Protein AF-A0AAN6WJU9-F1 (afdb_monomer_lite)

Sequence (352 aa):
MLRKRHDGLEDTKEELCPLLFWGSFLSLTCCCCCFLYTFFPSKTTAKMKFESWMVTAAWLASTASAIGPPGPDTVKRLVGKAEKMANWKFPNPFSNPRHKKYDVTCEVEKVFPAREFVLDDLAVPEPNGLLQYRDALKTVFGMREYPGSWDGIDPHGYDRHILEMGYDELPLKVREWIEQQERTNGPGRGLYAVYPRAHPGTRAMNTVPVPEKVPVPAEYREKDDRRVVLFAPGAIYEVLPLWLAEGTPCDDALSSTDKYTGKIADGGVVGWPVHISRPKRAIGEREVEFRLKAQVLKLKEGETDDGEDIIVEETVEKTEKTKEKVAEPEKAAEAEKAVESEAAEETTKDEL

Foldseek 3Di:
DDDDDDDDDDDDDDDDDDDDDDDDDDDDDDDDDDDDDDDDDDDDDDDDDDDDDDDDDDDDDDPPDPPDPPDPPPDPDDFFAKDADPPDFADPLVPFPCQVQWDFPDKFKDKAKKFKDWQLLCVPDPPLGDVQANQVVCVLPVPDDALAAQRRIDRDDRGFM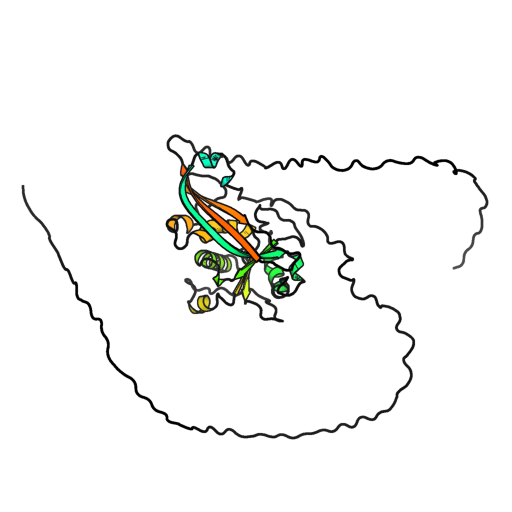KIKDQLLRFQPLVVVQQLVQCLPVNASRLQKAKFFADDPPHHTNYGDDRDPDPPGDPVVVVCSRRMMIMHGNSSCLQQVLSRGQPPGPCVVLSSDCPQETSDDDAQHKYKHFPDKDDAPSVVSGRMMMTMMMMTGIHGDPPDDDPPDGPPPPPPPPDDDDDDDDDDDDDDDDDDDDDDDDDDDDDDDDDDD

Radius of gyration: 35.39 Å; chains: 1; bounding box: 75×112×104 Å

Structure (mmCIF, N/CA/C/O backbone):
data_AF-A0AAN6WJU9-F1
#
_entry.id   AF-A0AAN6WJU9-F1
#
loop_
_atom_site.group_PDB
_atom_site.id
_atom_site.type_symbol
_atom_site.label_atom_id
_atom_site.label_alt_id
_atom_site.label_comp_id
_atom_site.label_asym_id
_atom_site.label_entity_id
_atom_site.label_seq_id
_atom_site.pdbx_PDB_ins_code
_atom_site.Cartn_x
_atom_site.Cartn_y
_atom_site.Cartn_z
_atom_site.occupancy
_atom_site.B_iso_or_equiv
_atom_site.auth_seq_id
_atom_site.auth_comp_id
_atom_site.auth_asym_id
_atom_site.auth_atom_id
_atom_site.pdbx_PDB_model_num
ATOM 1 N N . MET A 1 1 ? -34.986 -36.280 46.309 1.00 41.12 1 MET A N 1
ATOM 2 C CA . MET A 1 1 ? -35.236 -37.541 45.573 1.00 41.12 1 MET A CA 1
ATOM 3 C C . MET A 1 1 ? -34.403 -37.483 44.294 1.00 41.12 1 MET A C 1
ATOM 5 O O . MET A 1 1 ? -34.714 -36.673 43.445 1.00 41.12 1 MET A O 1
ATOM 9 N N . LEU A 1 2 ? -33.146 -37.933 44.311 1.00 39.41 2 LEU A N 1
ATOM 10 C CA . LEU A 1 2 ? -32.639 -39.294 44.035 1.00 39.41 2 LEU A CA 1
ATOM 11 C C . LEU A 1 2 ? -32.619 -39.695 42.540 1.00 39.41 2 LEU A C 1
ATOM 13 O O . LEU A 1 2 ? -33.669 -39.965 41.973 1.00 39.41 2 LEU A O 1
ATOM 17 N N . ARG A 1 3 ? -31.377 -39.920 42.055 1.00 38.28 3 ARG A N 1
ATOM 18 C CA . ARG A 1 3 ? -30.903 -40.732 40.898 1.00 38.28 3 ARG A CA 1
ATOM 19 C C . ARG A 1 3 ? -31.027 -40.098 39.496 1.00 38.28 3 ARG A C 1
ATOM 21 O O . ARG A 1 3 ? -32.025 -39.473 39.207 1.00 38.28 3 ARG A O 1
ATOM 28 N N . LYS A 1 4 ? -30.074 -40.266 38.565 1.00 46.34 4 LYS A N 1
ATOM 29 C CA . LYS A 1 4 ? -28.867 -41.121 38.497 1.00 46.34 4 LYS A CA 1
ATOM 30 C C . LYS A 1 4 ? -27.888 -40.569 37.441 1.00 46.34 4 LYS A C 1
ATOM 32 O O . LYS A 1 4 ? -28.304 -39.914 36.497 1.00 46.34 4 LYS A O 1
ATOM 37 N N . ARG A 1 5 ? -26.611 -40.898 37.650 1.00 45.31 5 ARG A N 1
ATOM 38 C CA . ARG A 1 5 ? -25.410 -40.627 36.844 1.00 45.31 5 ARG A CA 1
ATOM 39 C C . ARG A 1 5 ? -25.442 -41.288 35.462 1.00 45.31 5 ARG A C 1
ATOM 41 O O . ARG A 1 5 ? -26.004 -42.375 35.338 1.00 45.31 5 ARG A O 1
ATOM 48 N N . HIS A 1 6 ? -24.695 -40.713 34.524 1.00 52.12 6 HIS A N 1
ATOM 49 C CA . HIS A 1 6 ? -23.956 -41.475 33.521 1.00 52.12 6 HIS A CA 1
ATOM 50 C C . HIS A 1 6 ? -22.509 -40.972 33.500 1.00 52.12 6 HIS A C 1
ATOM 52 O O . HIS A 1 6 ? -22.243 -39.843 33.102 1.00 52.12 6 HIS A O 1
ATOM 58 N N . ASP A 1 7 ? -21.619 -41.826 34.000 1.00 49.47 7 ASP A N 1
ATOM 59 C CA . ASP A 1 7 ? -20.177 -41.780 33.786 1.00 49.47 7 ASP A CA 1
ATOM 60 C C . ASP A 1 7 ? -19.869 -42.494 32.454 1.00 49.47 7 ASP A C 1
ATOM 62 O O . ASP A 1 7 ? -20.574 -43.438 32.079 1.00 49.47 7 ASP A O 1
ATOM 66 N N . GLY A 1 8 ? -18.824 -42.055 31.753 1.00 43.91 8 GLY A N 1
ATOM 67 C CA . GLY A 1 8 ? -18.342 -42.642 30.500 1.00 43.91 8 GLY A CA 1
ATOM 68 C C . GLY A 1 8 ? -16.949 -42.120 30.158 1.00 43.91 8 GLY A C 1
ATOM 69 O O . GLY A 1 8 ? -16.804 -41.190 29.375 1.00 43.91 8 GLY A O 1
ATOM 70 N N . LEU A 1 9 ? -15.967 -42.695 30.847 1.00 40.84 9 LEU A N 1
ATOM 71 C CA . LEU A 1 9 ? -14.522 -42.516 30.746 1.00 40.84 9 LEU A CA 1
ATOM 72 C C . LEU A 1 9 ? -13.985 -43.343 29.565 1.00 40.84 9 LEU A C 1
ATOM 74 O O . LEU A 1 9 ? -14.351 -44.510 29.478 1.00 40.84 9 LEU A O 1
ATOM 78 N N . GLU A 1 10 ? -13.076 -42.806 28.749 1.00 50.00 10 GLU A N 1
ATOM 79 C CA . GLU A 1 10 ? -12.009 -43.621 28.151 1.00 50.00 10 GLU A CA 1
ATOM 80 C C . GLU A 1 10 ? -10.764 -42.764 27.870 1.00 50.00 10 GLU A C 1
ATOM 82 O O . GLU A 1 10 ? -10.747 -41.855 27.041 1.00 50.00 10 GLU A O 1
ATOM 87 N N . ASP A 1 11 ? -9.758 -43.055 28.690 1.00 42.78 11 ASP A N 1
ATOM 88 C CA . ASP A 1 11 ? -8.366 -42.623 28.683 1.00 42.78 11 ASP A CA 1
ATOM 89 C C . ASP A 1 11 ? -7.597 -43.546 27.724 1.00 42.78 11 ASP A C 1
ATOM 91 O O . ASP A 1 11 ? -7.671 -44.766 27.873 1.00 42.78 11 ASP A O 1
ATOM 95 N N . THR A 1 12 ? -6.783 -43.002 26.820 1.00 48.44 12 THR A N 1
ATOM 96 C CA . THR A 1 12 ? -5.627 -43.735 26.277 1.00 48.44 12 THR A CA 1
ATOM 97 C C . THR A 1 12 ? -4.417 -42.811 26.235 1.00 48.44 12 THR A C 1
ATOM 99 O O . THR A 1 12 ? -4.239 -42.016 25.311 1.00 48.44 12 THR A O 1
ATOM 102 N N . LYS A 1 13 ? -3.591 -42.933 27.278 1.00 44.53 13 LYS A N 1
ATOM 103 C CA . LYS A 1 13 ? -2.157 -42.637 27.279 1.00 44.53 13 LYS A CA 1
ATOM 104 C C . LYS A 1 13 ? -1.410 -43.906 26.896 1.00 44.53 13 LYS A C 1
ATOM 106 O O . LYS A 1 13 ? -1.505 -44.862 27.648 1.00 44.53 13 LYS A O 1
ATOM 111 N N . GLU A 1 14 ? -0.598 -43.841 25.854 1.00 44.69 14 GLU A N 1
ATOM 112 C CA . GLU A 1 14 ? 0.648 -44.599 25.661 1.00 44.69 14 GLU A CA 1
ATOM 113 C C . GLU A 1 14 ? 1.471 -43.789 24.643 1.00 44.69 14 GLU A C 1
ATOM 115 O O . GLU A 1 14 ? 0.896 -43.148 23.769 1.00 44.69 14 GLU A O 1
ATOM 120 N N . GLU A 1 15 ? 2.792 -43.722 24.608 1.00 45.03 15 GLU A N 1
ATOM 121 C CA . GLU A 1 15 ? 3.907 -43.893 25.534 1.00 45.03 15 GLU A CA 1
ATOM 122 C C . GLU A 1 15 ? 5.137 -43.429 24.719 1.00 45.03 15 GLU A C 1
ATOM 124 O O . GLU A 1 15 ? 5.097 -43.289 23.494 1.00 45.03 15 GLU A O 1
ATOM 129 N N . LEU A 1 16 ? 6.231 -43.130 25.410 1.00 43.38 16 LEU A N 1
ATOM 130 C CA . LEU A 1 16 ? 7.489 -42.669 24.830 1.00 43.38 16 LEU A CA 1
ATOM 131 C C . LEU A 1 16 ? 8.258 -43.795 24.119 1.00 43.38 16 LEU A C 1
ATOM 133 O O . LEU A 1 16 ? 8.304 -44.921 24.602 1.00 43.38 16 LEU A O 1
ATOM 137 N N . CYS A 1 17 ? 9.026 -43.441 23.084 1.00 32.25 17 CYS A N 1
ATOM 138 C CA . CYS A 1 17 ? 10.264 -44.153 22.755 1.00 32.25 17 CYS A CA 1
ATOM 139 C C . CYS A 1 17 ? 11.327 -43.205 22.167 1.00 32.25 17 CYS A C 1
ATOM 141 O O . CYS A 1 17 ? 11.151 -42.694 21.060 1.00 32.25 17 CYS A O 1
ATOM 143 N N . PRO A 1 18 ? 12.437 -42.962 22.888 1.00 53.91 18 PRO A N 1
ATOM 144 C CA . PRO A 1 18 ? 13.681 -42.431 22.345 1.00 53.91 18 PRO A CA 1
ATOM 145 C C . PRO A 1 18 ? 14.750 -43.537 22.186 1.00 53.91 18 PRO A C 1
ATOM 147 O O . PRO A 1 18 ? 14.597 -44.636 22.708 1.00 53.91 18 PRO A O 1
ATOM 150 N N . LEU A 1 19 ? 15.886 -43.152 21.581 1.00 38.50 19 LEU A N 1
ATOM 151 C CA . LEU A 1 19 ? 17.198 -43.838 21.503 1.00 38.50 19 LEU A CA 1
ATOM 152 C C . LEU A 1 19 ? 17.400 -44.723 20.254 1.00 38.50 19 LEU A C 1
ATOM 154 O O . LEU A 1 19 ? 16.702 -45.701 20.031 1.00 38.50 19 LEU A O 1
ATOM 158 N N . LEU A 1 20 ? 18.220 -44.255 19.300 1.00 41.34 20 LEU A N 1
ATOM 159 C CA . LEU A 1 20 ? 19.673 -44.504 19.155 1.00 41.34 20 LEU A CA 1
ATOM 160 C C . LEU A 1 20 ? 20.002 -45.970 18.817 1.00 41.34 20 LEU A C 1
ATOM 162 O O . LEU A 1 20 ? 19.792 -46.830 19.660 1.00 41.34 20 LEU A O 1
ATOM 166 N 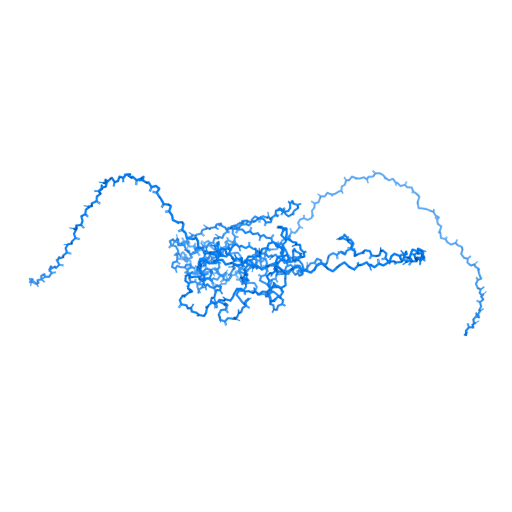N . PHE A 1 21 ? 20.638 -46.222 17.662 1.00 33.75 21 PHE A N 1
ATOM 167 C CA . PHE A 1 21 ? 21.984 -46.827 17.541 1.00 33.75 21 PHE A CA 1
ATOM 168 C C . PHE A 1 21 ? 22.333 -47.209 16.081 1.00 33.75 21 PHE A C 1
ATOM 170 O O . PHE A 1 21 ? 21.566 -47.898 15.422 1.00 33.75 21 PHE A O 1
ATOM 177 N N . TRP A 1 22 ? 23.562 -46.834 15.686 1.00 36.12 22 TRP A N 1
ATOM 178 C CA . TRP A 1 22 ? 24.470 -47.448 14.686 1.00 36.12 22 TRP A CA 1
ATOM 179 C C . TRP A 1 22 ? 24.076 -47.420 13.195 1.00 36.12 22 TRP A C 1
ATOM 181 O O . TRP A 1 22 ? 22.932 -47.598 12.828 1.00 36.12 22 TRP A O 1
ATOM 191 N N . GLY A 1 23 ? 24.982 -47.233 12.236 1.00 31.91 23 GLY A N 1
ATOM 192 C CA . GLY A 1 23 ? 26.440 -47.180 12.249 1.00 31.91 23 GLY A CA 1
ATOM 193 C C . GLY A 1 23 ? 26.950 -47.096 10.801 1.00 31.91 23 GLY A C 1
ATOM 194 O O . GLY A 1 23 ? 26.270 -47.500 9.862 1.00 31.91 23 GLY A O 1
ATOM 195 N N . SER A 1 24 ? 28.137 -46.517 10.646 1.00 45.41 24 SER A N 1
ATOM 196 C CA . SER A 1 24 ? 28.919 -46.341 9.418 1.00 45.41 24 SER A CA 1
ATOM 197 C C . SER A 1 24 ? 29.135 -47.621 8.599 1.00 45.41 24 SER A C 1
ATOM 199 O O . SER A 1 24 ? 29.293 -48.669 9.202 1.00 45.41 24 SER A O 1
ATOM 201 N N . PHE A 1 25 ? 29.275 -47.506 7.269 1.00 37.75 25 PHE A N 1
ATOM 202 C CA . PHE A 1 25 ? 30.271 -48.182 6.394 1.00 37.75 25 PHE A CA 1
ATOM 203 C C . PHE A 1 25 ? 30.025 -47.700 4.943 1.00 37.75 25 PHE A C 1
ATOM 205 O O . PHE A 1 25 ? 28.948 -47.891 4.396 1.00 37.75 25 PHE A O 1
ATOM 212 N N . LEU A 1 26 ? 30.847 -46.804 4.386 1.00 41.09 26 LEU A N 1
ATOM 213 C CA . LEU A 1 26 ? 31.991 -47.095 3.503 1.00 41.09 26 LEU A CA 1
ATOM 214 C C . LEU A 1 26 ? 31.686 -48.085 2.356 1.00 41.09 26 LEU A C 1
ATOM 216 O O . LEU A 1 26 ? 31.579 -49.281 2.599 1.00 41.09 26 LEU A O 1
ATOM 220 N N . SER A 1 27 ? 31.667 -47.598 1.107 1.00 36.88 27 SER A N 1
ATOM 221 C CA . SER A 1 27 ? 32.526 -48.077 0.001 1.00 36.88 27 SER A CA 1
ATOM 222 C C . SER A 1 27 ? 31.921 -47.831 -1.390 1.00 36.88 27 SER A C 1
ATOM 224 O O . SER A 1 27 ? 30.807 -48.237 -1.699 1.00 36.88 27 SER A O 1
ATOM 226 N N . LEU A 1 28 ? 32.755 -47.198 -2.218 1.00 43.97 28 LEU A N 1
ATOM 227 C CA . LEU A 1 28 ? 32.850 -47.214 -3.681 1.00 43.97 28 LEU A CA 1
ATOM 228 C C . LEU A 1 28 ? 32.134 -48.362 -4.414 1.00 43.97 28 LEU A C 1
ATOM 230 O O . LEU A 1 28 ? 32.314 -49.523 -4.053 1.00 43.97 28 LEU A O 1
ATOM 234 N N . THR A 1 29 ? 31.524 -48.040 -5.562 1.00 42.91 29 THR A N 1
ATOM 235 C CA . THR A 1 29 ? 31.794 -48.600 -6.918 1.00 42.91 29 THR A CA 1
ATOM 236 C C . THR A 1 29 ? 30.763 -48.005 -7.900 1.00 42.91 29 THR A C 1
ATOM 238 O O . THR A 1 29 ? 29.568 -48.032 -7.653 1.00 42.91 29 THR A O 1
ATOM 241 N N . CYS A 1 30 ? 31.157 -47.187 -8.880 1.00 38.53 30 CYS A N 1
ATOM 242 C CA . CYS A 1 30 ? 31.599 -47.574 -10.227 1.00 38.53 30 CYS A CA 1
ATOM 243 C C . CYS A 1 30 ? 30.567 -48.399 -11.035 1.00 38.53 30 CYS A C 1
ATOM 245 O O . CYS A 1 30 ? 30.535 -49.620 -10.948 1.00 38.53 30 CYS A O 1
ATOM 247 N N . CYS A 1 31 ? 29.777 -47.709 -11.866 1.00 36.31 31 CYS A N 1
ATOM 248 C CA . CYS A 1 31 ? 29.176 -48.162 -13.135 1.00 36.31 31 CYS A CA 1
ATOM 249 C C . CYS A 1 31 ? 28.790 -46.870 -13.880 1.00 36.31 31 CYS A C 1
ATOM 251 O O . CYS A 1 31 ? 27.968 -46.113 -13.387 1.00 36.31 31 CYS A O 1
ATOM 253 N N . CYS A 1 32 ? 29.460 -46.406 -14.936 1.00 37.44 32 CYS A N 1
ATOM 254 C CA . CYS A 1 32 ? 29.790 -47.050 -16.209 1.00 37.44 32 CYS A CA 1
ATOM 255 C C . CYS A 1 32 ? 28.547 -47.556 -16.965 1.00 37.44 32 CYS A C 1
ATOM 257 O O . CYS A 1 32 ? 28.233 -48.737 -16.946 1.00 37.44 32 CYS A O 1
ATOM 259 N N . CYS A 1 33 ? 27.858 -46.628 -17.634 1.00 39.97 33 CYS A N 1
ATOM 260 C CA . CYS A 1 33 ? 27.069 -46.827 -18.858 1.00 39.97 33 CYS A CA 1
ATOM 261 C C . CYS A 1 33 ? 27.129 -45.478 -19.600 1.00 39.97 33 CYS A C 1
ATOM 263 O O . CYS A 1 33 ? 26.509 -44.512 -19.177 1.00 39.97 33 CYS A O 1
ATOM 265 N N . CYS A 1 34 ? 28.072 -45.248 -20.517 1.00 37.09 34 CYS A N 1
ATOM 266 C CA . CYS A 1 34 ? 28.014 -45.677 -21.919 1.00 37.09 34 CYS A CA 1
ATOM 267 C C . CYS A 1 34 ? 26.618 -45.509 -22.535 1.00 37.09 34 CYS A C 1
ATOM 269 O O . CYS A 1 34 ? 25.874 -46.474 -22.651 1.00 37.09 34 CYS A O 1
ATOM 271 N N . PHE A 1 35 ? 26.308 -44.298 -23.004 1.00 43.03 35 PHE A N 1
ATOM 272 C CA . PHE A 1 35 ? 25.462 -44.139 -24.184 1.00 43.03 35 PHE A CA 1
ATOM 273 C C . PHE A 1 35 ? 26.180 -43.256 -25.204 1.00 43.03 35 PHE A C 1
ATOM 275 O O . PHE A 1 35 ? 26.307 -42.043 -25.066 1.00 43.03 35 PHE A O 1
ATOM 282 N N . LEU A 1 36 ? 26.714 -43.952 -26.204 1.00 42.09 36 LEU A N 1
ATOM 283 C CA . LEU A 1 36 ? 27.192 -43.440 -27.476 1.00 42.09 36 LEU A CA 1
ATOM 284 C C . LEU A 1 36 ? 26.012 -42.833 -28.241 1.00 42.09 36 LEU A C 1
ATOM 286 O O . LEU A 1 36 ? 25.075 -43.561 -28.544 1.00 42.09 36 LEU A O 1
ATOM 290 N N . TYR A 1 37 ? 26.091 -41.561 -28.633 1.00 43.53 37 TYR A N 1
ATOM 291 C CA . TYR A 1 37 ? 25.397 -41.078 -29.831 1.00 43.53 37 TYR A CA 1
ATOM 292 C C . TYR A 1 37 ? 26.289 -40.100 -30.608 1.00 43.53 37 TYR A C 1
ATOM 294 O O . TYR A 1 37 ? 26.435 -38.925 -30.293 1.00 43.53 37 TYR A O 1
ATOM 302 N N . THR A 1 38 ? 26.965 -40.698 -31.588 1.00 49.47 38 THR A N 1
ATOM 303 C CA . THR A 1 38 ? 27.237 -40.212 -32.949 1.00 49.47 38 THR A CA 1
ATOM 304 C C . THR A 1 38 ? 27.503 -38.720 -33.175 1.00 49.47 38 THR A C 1
ATOM 306 O O . THR A 1 38 ? 26.605 -37.901 -33.350 1.00 49.47 38 THR A O 1
ATOM 309 N N . PHE A 1 39 ? 28.798 -38.459 -33.340 1.00 36.81 39 PHE A N 1
ATOM 310 C CA . PHE A 1 39 ? 29.433 -37.548 -34.293 1.00 36.81 39 PHE A CA 1
ATOM 311 C C . PHE A 1 39 ? 28.626 -37.261 -35.582 1.00 36.81 39 PHE A C 1
ATOM 313 O O . PHE A 1 39 ? 28.312 -38.178 -36.338 1.00 36.81 39 PHE A O 1
ATOM 320 N N . PHE A 1 40 ? 28.448 -35.977 -35.904 1.00 43.81 40 PHE A N 1
ATOM 321 C CA . PHE A 1 40 ? 28.245 -35.475 -37.270 1.00 43.81 40 PHE A CA 1
ATOM 322 C C . PHE A 1 40 ? 29.170 -34.265 -37.486 1.00 43.81 40 PHE A C 1
ATOM 324 O O . PHE A 1 40 ? 28.928 -33.208 -36.903 1.00 43.81 40 PHE A O 1
ATOM 331 N N . PRO A 1 41 ? 30.234 -34.369 -38.304 1.00 51.88 41 PRO A N 1
ATOM 332 C CA . PRO A 1 41 ? 30.981 -33.210 -38.765 1.00 51.88 41 PRO A CA 1
ATOM 333 C C . PRO A 1 41 ? 30.548 -32.868 -40.196 1.00 51.88 41 PRO A C 1
ATOM 335 O O . PRO A 1 41 ? 30.878 -33.592 -41.133 1.00 51.88 41 PRO A O 1
ATOM 338 N N . SER A 1 42 ? 29.852 -31.746 -40.390 1.00 46.28 42 SER A N 1
ATOM 339 C CA . SER A 1 42 ? 29.706 -31.152 -41.724 1.00 46.28 42 SER A CA 1
ATOM 340 C C . SER A 1 42 ? 30.612 -29.933 -41.840 1.00 46.28 42 SER A C 1
ATOM 342 O O . SER A 1 42 ? 30.384 -28.884 -41.239 1.00 46.28 42 SER A O 1
ATOM 344 N N . LYS A 1 43 ? 31.688 -30.125 -42.602 1.00 45.50 43 LYS A N 1
ATOM 345 C CA . LYS A 1 43 ? 32.565 -29.084 -43.122 1.00 45.50 43 LYS A CA 1
ATOM 346 C C . LYS A 1 43 ? 31.891 -28.451 -44.336 1.00 45.50 43 LYS A C 1
ATOM 348 O O . LYS A 1 43 ? 31.725 -29.135 -45.337 1.00 45.50 43 LYS A O 1
ATOM 353 N N . THR A 1 44 ? 31.693 -27.139 -44.322 1.00 51.03 44 THR A N 1
ATOM 354 C CA . THR A 1 44 ? 31.754 -26.328 -45.548 1.00 51.03 44 THR A CA 1
ATOM 355 C C . THR A 1 44 ? 32.342 -24.966 -45.223 1.00 51.03 44 THR A C 1
ATOM 357 O O . THR A 1 44 ? 31.659 -24.023 -44.840 1.00 51.03 44 THR A O 1
ATOM 360 N N . THR A 1 45 ? 33.659 -24.882 -45.380 1.00 48.62 45 THR A N 1
ATOM 361 C CA . THR A 1 45 ? 34.408 -23.640 -45.547 1.00 48.62 45 THR A CA 1
ATOM 362 C C . THR A 1 45 ? 34.120 -23.073 -46.936 1.00 48.62 45 THR A C 1
ATOM 364 O O . THR A 1 45 ? 34.625 -23.606 -47.925 1.00 48.62 45 THR A O 1
ATOM 367 N N . ALA A 1 46 ? 33.360 -21.984 -47.021 1.00 52.06 46 ALA A N 1
ATOM 368 C CA . ALA A 1 46 ? 33.293 -21.154 -48.219 1.00 52.06 46 ALA A CA 1
ATOM 369 C C . ALA A 1 46 ? 34.175 -19.914 -48.005 1.00 52.06 46 ALA A C 1
ATOM 371 O O . ALA A 1 46 ? 33.806 -18.972 -47.310 1.00 52.06 46 ALA A O 1
ATOM 372 N N . LYS A 1 47 ? 35.380 -19.946 -48.587 1.00 43.81 47 LYS A N 1
ATOM 373 C CA . LYS A 1 47 ? 36.232 -18.768 -48.777 1.00 43.81 47 LYS A CA 1
ATOM 374 C C . LYS A 1 47 ? 35.603 -17.914 -49.876 1.00 43.81 47 LYS A C 1
ATOM 376 O O . LYS A 1 47 ? 35.766 -18.233 -51.049 1.00 43.81 47 LYS A O 1
ATOM 381 N N . MET A 1 48 ? 34.932 -16.828 -49.511 1.00 50.31 48 MET A N 1
ATOM 382 C CA . MET A 1 48 ? 34.659 -15.746 -50.453 1.00 50.31 48 MET A CA 1
ATOM 383 C C . MET A 1 48 ? 35.789 -14.723 -50.335 1.00 50.31 48 MET A C 1
ATOM 385 O O . MET A 1 48 ? 35.907 -14.004 -49.347 1.00 50.31 48 MET A O 1
ATOM 389 N N . LYS A 1 49 ? 36.668 -14.729 -51.341 1.00 49.09 49 LYS A N 1
ATOM 390 C CA . LYS A 1 49 ? 37.529 -13.595 -51.669 1.00 49.09 49 LYS A CA 1
ATOM 391 C C . LYS A 1 49 ? 36.618 -12.556 -52.310 1.00 49.09 49 LYS A C 1
ATOM 393 O O . LYS A 1 49 ? 36.107 -12.816 -53.394 1.00 49.09 49 LYS A O 1
ATOM 398 N N . PHE A 1 50 ? 36.406 -11.429 -51.644 1.00 46.72 50 PHE A N 1
ATOM 399 C CA . PHE A 1 50 ? 35.880 -10.244 -52.304 1.00 46.72 50 PHE A CA 1
ATOM 400 C C . PHE A 1 50 ? 36.988 -9.207 -52.379 1.00 46.72 50 PHE A C 1
ATOM 402 O O . PHE A 1 50 ? 37.718 -8.968 -51.416 1.00 46.72 50 PHE A O 1
ATOM 409 N N . GLU A 1 51 ? 37.164 -8.722 -53.596 1.00 53.22 51 GLU A N 1
ATOM 410 C CA . GLU A 1 51 ? 38.275 -7.910 -54.035 1.00 53.22 51 GLU A CA 1
ATOM 411 C C . GLU A 1 51 ? 38.217 -6.516 -53.418 1.00 53.22 51 GLU A C 1
ATOM 413 O O . GLU A 1 51 ? 37.178 -5.864 -53.345 1.00 53.22 51 GLU A O 1
ATOM 418 N N . SER A 1 52 ? 39.391 -6.081 -52.979 1.00 48.31 52 SER A N 1
ATOM 419 C CA . SER A 1 52 ? 39.703 -4.711 -52.621 1.00 48.31 52 SER A CA 1
ATOM 420 C C . SER A 1 52 ? 39.785 -3.878 -53.898 1.00 48.31 52 SER A C 1
ATOM 422 O O . SER A 1 52 ? 40.814 -3.898 -54.572 1.00 48.31 52 SER A O 1
ATOM 424 N N . TRP A 1 53 ? 38.748 -3.100 -54.194 1.00 47.75 53 TRP A N 1
ATOM 425 C CA . TRP A 1 53 ? 38.853 -1.947 -55.086 1.00 47.75 53 TRP A CA 1
ATOM 426 C C . TRP A 1 53 ? 37.919 -0.825 -54.625 1.00 47.75 53 TRP A C 1
ATOM 428 O O . TRP A 1 53 ? 36.797 -1.081 -54.202 1.00 47.75 53 TRP A O 1
ATOM 438 N N . MET A 1 54 ? 38.419 0.411 -54.745 1.00 48.56 54 MET A N 1
ATOM 439 C CA . MET A 1 54 ? 37.779 1.706 -54.449 1.00 48.56 54 MET A CA 1
ATOM 440 C C . MET A 1 54 ? 37.871 2.220 -53.000 1.00 48.56 54 MET A C 1
ATOM 442 O O . MET A 1 54 ? 36.882 2.421 -52.302 1.00 48.56 54 MET A O 1
ATOM 446 N N . VAL A 1 55 ? 39.095 2.572 -52.597 1.00 51.34 55 VAL A N 1
ATOM 447 C CA . VAL A 1 55 ? 39.334 3.769 -51.776 1.00 51.34 55 VAL A CA 1
ATOM 448 C C . VAL A 1 55 ? 39.304 4.966 -52.723 1.00 51.34 55 VAL A C 1
ATOM 450 O O . VAL A 1 55 ? 40.222 5.077 -53.528 1.00 51.34 55 VAL A O 1
ATOM 453 N N . THR A 1 56 ? 38.290 5.836 -52.658 1.00 51.34 56 THR A N 1
ATOM 454 C CA . THR A 1 56 ? 38.420 7.312 -52.742 1.00 51.34 56 THR A CA 1
ATOM 455 C C . THR A 1 56 ? 37.056 8.015 -52.765 1.00 51.34 56 THR A C 1
ATOM 457 O O . THR A 1 56 ? 36.123 7.565 -53.414 1.00 51.34 56 THR A O 1
ATOM 460 N N . ALA A 1 57 ? 37.015 9.173 -52.095 1.00 53.62 57 ALA A N 1
ATOM 461 C CA . ALA A 1 57 ? 36.017 10.246 -52.197 1.00 53.62 57 ALA A CA 1
ATOM 462 C C . ALA A 1 57 ? 34.657 10.065 -51.486 1.00 53.62 57 ALA A C 1
ATOM 464 O O . ALA A 1 57 ? 33.625 9.885 -52.119 1.00 53.62 57 ALA A O 1
ATOM 465 N N . ALA A 1 58 ? 34.653 10.263 -50.162 1.00 51.50 58 ALA A N 1
ATOM 466 C CA . ALA A 1 58 ? 33.510 10.838 -49.436 1.00 51.50 58 ALA A CA 1
ATOM 467 C C . ALA A 1 58 ? 33.976 11.442 -48.096 1.00 51.50 58 ALA A C 1
ATOM 469 O O . ALA A 1 58 ? 33.619 10.983 -47.017 1.00 51.50 58 ALA A O 1
ATOM 470 N N . TRP A 1 59 ? 34.833 12.458 -48.166 1.00 51.03 59 TRP A N 1
ATOM 471 C CA . TRP A 1 59 ? 35.070 13.389 -47.061 1.00 51.03 59 TRP A CA 1
ATOM 472 C C . TRP A 1 59 ? 34.645 14.764 -47.571 1.00 51.03 59 TRP A C 1
ATOM 474 O O . TRP A 1 59 ? 35.031 15.109 -48.683 1.00 51.03 59 TRP A O 1
ATOM 484 N N . LEU A 1 60 ? 33.884 15.510 -46.759 1.00 50.44 60 LEU A N 1
ATOM 485 C CA . LEU A 1 60 ? 33.243 16.819 -47.014 1.00 50.44 60 LEU A CA 1
ATOM 486 C C . LEU A 1 60 ? 31.739 16.764 -47.358 1.00 50.44 60 LEU A C 1
ATOM 488 O O . LEU A 1 60 ? 31.356 17.104 -48.469 1.00 50.44 60 LEU A O 1
ATOM 492 N N . ALA A 1 61 ? 30.893 16.381 -46.388 1.00 55.22 61 ALA A N 1
ATOM 493 C CA . ALA A 1 61 ? 29.565 16.986 -46.140 1.00 55.22 61 ALA A CA 1
ATOM 494 C C . ALA A 1 61 ? 28.810 16.262 -45.000 1.00 55.22 61 ALA A C 1
ATOM 496 O O . ALA A 1 61 ? 27.764 15.663 -45.228 1.00 55.22 61 ALA A O 1
ATOM 497 N N . SER A 1 62 ? 29.317 16.325 -43.762 1.00 48.38 62 SER A N 1
ATOM 498 C CA . SER A 1 62 ? 28.578 15.841 -42.578 1.00 48.38 62 SER A CA 1
ATOM 499 C C . SER A 1 62 ? 28.847 16.719 -41.351 1.00 48.38 62 SER A C 1
ATOM 501 O O . SER A 1 62 ? 29.318 16.240 -40.327 1.00 48.38 62 SER A O 1
ATOM 503 N N . THR A 1 63 ? 28.596 18.026 -41.447 1.00 52.75 63 THR A N 1
ATOM 504 C CA . THR A 1 63 ? 28.597 18.940 -40.282 1.00 52.75 63 THR A CA 1
ATOM 505 C C . THR A 1 63 ? 27.225 19.557 -40.011 1.00 52.75 63 THR A C 1
ATOM 507 O O . THR A 1 63 ? 27.126 20.565 -39.319 1.00 52.75 63 THR A O 1
ATOM 510 N N . ALA A 1 64 ? 26.148 18.943 -40.502 1.00 52.69 64 ALA A N 1
ATOM 511 C CA . ALA A 1 64 ? 24.790 19.308 -40.120 1.00 52.69 64 ALA A CA 1
ATOM 512 C C . ALA A 1 64 ? 24.154 18.154 -39.336 1.00 52.69 64 ALA A C 1
ATOM 514 O O . ALA A 1 64 ? 24.073 17.032 -39.831 1.00 52.69 64 ALA A O 1
ATOM 515 N N . SER A 1 65 ? 23.710 18.473 -38.118 1.00 49.16 65 SER A N 1
ATOM 516 C CA . SER A 1 65 ? 22.939 17.626 -37.196 1.00 49.16 65 SER A CA 1
ATOM 517 C C . SER A 1 65 ? 23.732 16.698 -36.270 1.00 49.16 65 SER A C 1
ATOM 519 O O . SER A 1 65 ? 23.329 15.568 -36.021 1.00 49.16 65 SER A O 1
ATOM 521 N N . ALA A 1 66 ? 24.765 17.223 -35.604 1.00 44.22 66 ALA A N 1
ATOM 522 C CA . ALA A 1 66 ? 25.052 16.803 -34.227 1.00 44.22 66 ALA A CA 1
ATOM 523 C C . ALA A 1 66 ? 24.054 17.473 -33.256 1.00 44.22 66 ALA A C 1
ATOM 525 O O . ALA A 1 66 ? 24.437 18.111 -32.282 1.00 44.22 66 ALA A O 1
ATOM 526 N N . ILE A 1 67 ? 22.754 17.350 -33.539 1.00 49.56 67 ILE A N 1
ATOM 527 C CA . ILE A 1 67 ? 21.729 17.449 -32.503 1.00 49.56 67 ILE A CA 1
ATOM 528 C C . ILE A 1 67 ? 21.724 16.053 -31.891 1.00 49.56 67 ILE A C 1
ATOM 530 O O . ILE A 1 67 ? 20.991 15.165 -32.325 1.00 49.56 67 ILE A O 1
ATOM 534 N N . GLY A 1 68 ? 22.639 15.821 -30.949 1.00 50.03 68 GLY A N 1
ATOM 535 C CA . GLY A 1 68 ? 22.489 14.687 -30.048 1.00 50.03 68 GLY A CA 1
ATOM 536 C C . GLY A 1 68 ? 21.109 14.773 -29.384 1.00 50.03 68 GLY A C 1
ATOM 537 O O . GLY A 1 68 ? 20.582 15.883 -29.242 1.00 50.03 68 GLY A O 1
ATOM 538 N N . PRO A 1 69 ? 20.492 13.640 -29.003 1.00 52.88 69 PRO A N 1
ATOM 539 C CA . PRO A 1 69 ? 19.276 13.684 -28.202 1.00 52.88 69 PRO A CA 1
ATOM 540 C C . PRO A 1 69 ? 19.509 14.646 -27.026 1.00 52.88 69 PRO A C 1
ATOM 542 O O . PRO A 1 69 ? 20.609 14.628 -26.464 1.00 52.88 69 PRO A O 1
ATOM 545 N N . PRO A 1 70 ? 18.541 15.528 -26.716 1.00 44.75 70 PRO A N 1
ATOM 546 C CA . PRO A 1 70 ? 18.707 16.561 -25.703 1.00 44.75 70 PRO A CA 1
ATOM 547 C C . PRO A 1 70 ? 19.315 15.946 -24.445 1.00 44.75 70 PRO A C 1
ATOM 549 O O . PRO A 1 70 ? 18.801 14.960 -23.915 1.00 44.75 70 PRO A O 1
ATOM 552 N N . GLY A 1 71 ? 20.452 16.499 -24.015 1.00 48.44 71 GLY A N 1
ATOM 553 C CA . GLY A 1 71 ? 21.071 16.110 -22.758 1.00 48.44 71 GLY A CA 1
ATOM 554 C C . GLY A 1 71 ? 20.061 16.269 -21.611 1.00 48.44 71 GLY A C 1
ATOM 555 O O . GLY A 1 71 ? 19.202 17.159 -21.680 1.00 48.44 71 GLY A O 1
ATOM 556 N N . PRO A 1 72 ? 20.148 15.427 -20.569 1.00 52.06 72 PRO A N 1
ATOM 557 C CA . PRO A 1 72 ? 19.114 15.249 -19.543 1.00 52.06 72 PRO A CA 1
ATOM 558 C C . PRO A 1 72 ? 18.767 16.492 -18.699 1.00 52.06 72 PRO A C 1
ATOM 560 O O . PRO A 1 72 ? 17.830 16.429 -17.914 1.00 52.06 72 PRO A O 1
ATOM 563 N N . ASP A 1 73 ? 19.436 17.631 -18.893 1.00 55.69 73 ASP A N 1
ATOM 564 C CA . ASP A 1 73 ? 19.251 18.845 -18.084 1.00 55.69 73 ASP A CA 1
ATOM 565 C C . ASP A 1 73 ? 18.368 19.938 -18.721 1.00 55.69 73 ASP A C 1
ATOM 567 O O . ASP A 1 73 ? 18.251 21.030 -18.168 1.00 55.69 73 ASP A O 1
ATOM 571 N N . THR A 1 74 ? 17.745 19.711 -19.885 1.00 54.22 74 THR A N 1
ATOM 572 C CA . THR A 1 74 ? 17.160 20.832 -20.664 1.00 54.22 74 THR A CA 1
ATOM 573 C C . THR A 1 74 ? 15.641 20.901 -20.740 1.00 54.22 74 THR A C 1
ATOM 575 O O . THR A 1 74 ? 15.107 21.973 -21.032 1.00 54.22 74 THR A O 1
ATOM 578 N N . VAL A 1 75 ? 14.905 19.836 -20.419 1.00 62.09 75 VAL A N 1
ATOM 579 C CA . VAL A 1 75 ? 13.440 19.933 -20.361 1.00 62.09 75 VAL A CA 1
ATOM 580 C C . VAL A 1 75 ? 13.035 20.126 -18.912 1.00 62.09 75 VAL A C 1
ATOM 582 O O . VAL A 1 75 ? 13.034 19.181 -18.128 1.00 62.09 75 VAL A O 1
ATOM 585 N N . LYS A 1 76 ? 12.694 21.369 -18.553 1.00 71.19 76 LYS A N 1
ATOM 586 C CA . LYS A 1 76 ? 12.095 21.689 -17.254 1.00 71.19 76 LYS A CA 1
ATOM 587 C C . LYS A 1 76 ? 10.890 20.772 -17.053 1.00 71.19 76 LYS A C 1
ATOM 589 O O . LYS A 1 76 ? 9.863 20.933 -17.714 1.00 71.19 76 LYS A O 1
ATOM 594 N N . ARG A 1 77 ? 11.051 19.782 -16.176 1.00 76.56 77 ARG A N 1
ATOM 595 C CA . ARG A 1 77 ? 10.024 18.788 -15.876 1.00 76.56 77 ARG A CA 1
ATOM 596 C C . ARG A 1 77 ? 8.763 19.512 -15.417 1.00 76.56 77 ARG A C 1
ATOM 598 O O . ARG A 1 77 ? 8.831 20.379 -14.543 1.00 76.56 77 ARG A O 1
ATOM 605 N N . LEU A 1 78 ? 7.622 19.161 -16.007 1.00 80.19 78 LEU A N 1
ATOM 606 C CA . LEU A 1 78 ? 6.334 19.632 -15.514 1.00 80.19 78 LEU A CA 1
ATOM 607 C C . LEU A 1 78 ? 6.118 19.005 -14.139 1.00 80.19 78 LEU A C 1
ATOM 609 O O . LEU A 1 78 ? 5.931 17.795 -14.027 1.00 80.19 78 LEU A O 1
ATOM 613 N N . VAL A 1 79 ? 6.218 19.834 -13.104 1.00 83.88 79 VAL A N 1
ATOM 614 C CA . VAL A 1 79 ? 5.897 19.436 -11.735 1.00 83.88 79 VAL A CA 1
ATOM 615 C C . VAL A 1 79 ? 4.395 19.215 -11.677 1.00 83.88 79 VAL A C 1
ATOM 617 O O . VAL A 1 79 ? 3.625 20.071 -12.126 1.00 83.88 79 VAL A O 1
ATOM 620 N N . GLY A 1 80 ? 3.989 18.053 -11.176 1.00 85.06 80 GLY A N 1
ATOM 621 C CA . GLY A 1 80 ? 2.579 17.773 -10.977 1.00 85.06 80 GLY A CA 1
ATOM 622 C C . GLY A 1 80 ? 1.980 18.741 -9.952 1.00 85.06 80 GLY A C 1
ATOM 623 O O . GLY A 1 80 ? 2.640 19.163 -8.998 1.00 85.06 80 GLY A O 1
ATOM 624 N N . LYS A 1 81 ? 0.733 19.164 -10.168 1.00 90.81 81 LYS A N 1
ATOM 625 C CA . LYS A 1 81 ? 0.017 19.980 -9.189 1.00 90.81 81 LYS A CA 1
ATOM 626 C C . LYS A 1 81 ? -0.575 19.031 -8.160 1.00 90.81 81 LYS A C 1
ATOM 628 O O . LYS A 1 81 ? -1.530 18.343 -8.480 1.00 90.81 81 LYS A O 1
ATOM 633 N N . ALA A 1 82 ? -0.016 19.001 -6.956 1.00 94.38 82 ALA A N 1
ATOM 634 C CA . ALA A 1 82 ? -0.526 18.140 -5.899 1.00 94.38 82 ALA A CA 1
ATOM 635 C C . ALA A 1 82 ? -1.955 18.525 -5.497 1.00 94.38 82 ALA A C 1
ATOM 637 O O . ALA A 1 82 ? -2.211 19.670 -5.119 1.00 94.38 82 ALA A O 1
ATOM 638 N N . GLU A 1 83 ? -2.868 17.559 -5.568 1.00 94.69 83 GLU A N 1
ATOM 639 C CA . GLU A 1 83 ? -4.275 17.719 -5.209 1.00 94.69 83 GLU A CA 1
ATOM 640 C C . GLU A 1 83 ? -4.701 16.596 -4.259 1.00 94.69 83 GLU A C 1
ATOM 642 O O . GLU A 1 83 ? -4.280 15.444 -4.380 1.00 94.69 83 GLU A O 1
ATOM 647 N N . LYS A 1 84 ? -5.526 16.936 -3.266 1.00 94.06 84 LYS A N 1
ATOM 648 C CA . LYS A 1 84 ? -6.148 15.934 -2.397 1.00 94.06 84 LYS A CA 1
ATOM 649 C C . LYS A 1 84 ? -7.178 15.174 -3.222 1.00 94.06 84 LYS A C 1
ATOM 651 O O . LYS A 1 84 ? -7.970 15.794 -3.929 1.00 94.06 84 LYS A O 1
ATOM 656 N N . MET A 1 85 ? -7.179 13.850 -3.132 1.00 92.25 85 MET A N 1
ATOM 657 C CA . MET A 1 85 ? -8.132 13.044 -3.885 1.00 92.25 85 MET A CA 1
ATOM 658 C C . MET A 1 85 ? -9.565 13.393 -3.487 1.00 92.25 85 MET A C 1
ATOM 660 O O . MET A 1 85 ? -9.892 13.446 -2.299 1.00 92.25 85 MET A O 1
ATOM 664 N N . ALA A 1 86 ? -10.428 13.585 -4.486 1.00 87.69 86 ALA A N 1
ATOM 665 C CA . ALA A 1 86 ? -11.810 14.013 -4.275 1.00 87.69 86 ALA A CA 1
ATOM 666 C C . ALA A 1 86 ? -12.602 13.045 -3.376 1.00 87.69 86 ALA A C 1
ATOM 668 O O . ALA A 1 86 ? -13.449 13.474 -2.599 1.00 87.69 86 ALA A O 1
ATOM 669 N N . ASN A 1 87 ? -12.288 11.748 -3.446 1.00 86.62 87 ASN A N 1
ATOM 670 C CA . ASN A 1 87 ? -12.985 10.683 -2.723 1.00 86.62 87 ASN A CA 1
ATOM 671 C C . ASN A 1 87 ? -12.150 10.084 -1.576 1.00 86.62 87 ASN A C 1
ATOM 673 O O . ASN A 1 87 ? -12.302 8.906 -1.243 1.00 86.62 87 ASN A O 1
ATOM 677 N N . TRP A 1 88 ? -11.235 10.856 -0.977 1.00 90.75 88 TRP A N 1
ATOM 678 C CA . TRP A 1 88 ? -10.405 10.355 0.120 1.00 90.75 88 TRP A CA 1
ATOM 679 C C . TRP A 1 88 ? -11.225 10.063 1.384 1.00 90.75 88 TRP A C 1
ATOM 681 O O . TRP A 1 88 ? -11.674 10.976 2.076 1.00 90.75 88 TRP A O 1
ATOM 691 N N . LYS A 1 89 ? -11.397 8.773 1.700 1.00 91.62 89 LYS A N 1
ATOM 692 C CA . LYS A 1 89 ? -12.255 8.284 2.796 1.00 91.62 89 LYS A CA 1
ATOM 693 C C . LYS A 1 89 ? -11.511 7.908 4.083 1.00 91.62 89 LYS A C 1
ATOM 695 O O . LYS A 1 89 ? -12.149 7.478 5.042 1.00 91.62 89 LYS A O 1
ATOM 700 N N . PHE A 1 90 ? -10.188 8.062 4.116 1.00 92.12 90 PHE A N 1
ATOM 701 C CA . PHE A 1 90 ? -9.340 7.622 5.225 1.00 92.12 90 PHE A CA 1
ATOM 702 C C . PHE A 1 90 ? -8.601 8.811 5.851 1.00 92.12 90 PHE A C 1
ATOM 704 O O . PHE A 1 90 ? -7.442 9.052 5.538 1.00 92.12 90 PHE A O 1
ATOM 711 N N . PRO A 1 91 ? -9.242 9.628 6.699 1.00 92.06 91 PRO A N 1
ATOM 712 C CA . PRO A 1 91 ? -8.501 10.562 7.541 1.00 92.06 91 PRO A CA 1
ATOM 713 C C . PRO A 1 91 ? -7.706 9.795 8.609 1.00 92.06 91 PRO A C 1
ATOM 715 O O . PRO A 1 91 ? -8.074 8.676 8.959 1.00 92.06 91 PRO A O 1
ATOM 718 N N . ASN A 1 92 ? -6.655 10.406 9.168 1.00 94.56 92 ASN A N 1
ATOM 719 C CA . ASN A 1 92 ? -5.903 9.802 10.269 1.00 94.56 92 ASN A CA 1
ATOM 720 C C . ASN A 1 92 ? -6.804 9.648 11.514 1.00 94.56 92 ASN A C 1
ATOM 722 O O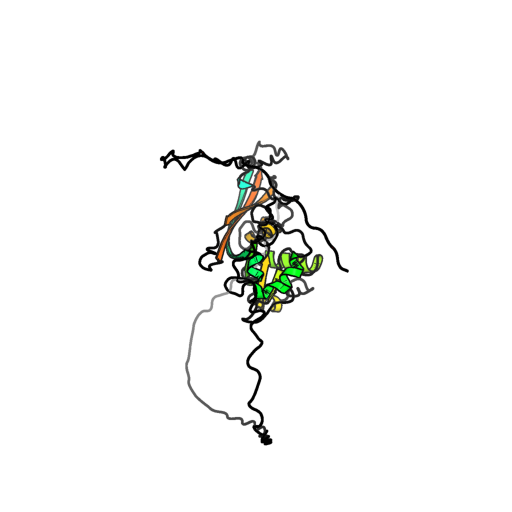 . ASN A 1 92 ? -7.120 10.654 12.163 1.00 94.56 92 ASN A O 1
ATOM 726 N N . PRO A 1 93 ? -7.191 8.415 11.896 1.00 94.19 93 PRO A N 1
ATOM 727 C CA . PRO A 1 93 ? -8.106 8.193 13.010 1.00 94.19 93 PRO A CA 1
ATOM 728 C C . PRO A 1 93 ? -7.447 8.500 14.362 1.00 94.19 93 PRO A C 1
ATOM 730 O O . PRO A 1 93 ? -8.133 8.854 15.315 1.00 94.19 93 PRO A O 1
ATOM 733 N N . PHE A 1 94 ? -6.119 8.409 14.460 1.00 94.00 94 PHE A N 1
ATOM 734 C CA . PHE A 1 94 ? -5.388 8.601 15.715 1.00 94.00 94 PHE A CA 1
ATOM 735 C C . PHE A 1 94 ? -5.198 10.079 16.077 1.00 94.00 94 PHE A C 1
ATOM 737 O O . PHE A 1 94 ? -4.978 10.402 17.243 1.00 94.00 94 PHE A O 1
ATOM 744 N N . SER A 1 95 ? -5.323 10.981 15.101 1.00 93.50 95 SER A N 1
ATOM 745 C CA . SER A 1 95 ? -5.316 12.431 15.336 1.00 93.50 95 SER A CA 1
ATOM 746 C C . SER A 1 95 ? -6.696 12.984 15.705 1.00 93.50 95 SER A C 1
ATOM 748 O O . SER A 1 95 ? -6.799 14.118 16.172 1.00 93.50 95 SER A O 1
ATOM 750 N N . ASN A 1 96 ? -7.768 12.211 15.508 1.00 92.56 96 ASN A N 1
ATOM 751 C CA . ASN A 1 96 ? -9.129 12.664 15.774 1.00 92.56 96 ASN A CA 1
ATOM 752 C C . ASN A 1 96 ? -9.401 12.691 17.296 1.00 92.56 96 ASN A C 1
ATOM 754 O O . ASN A 1 96 ? -9.294 11.654 17.955 1.00 92.56 96 ASN A O 1
ATOM 758 N N . PRO A 1 97 ? -9.817 13.832 17.885 1.00 92.19 97 PRO A N 1
ATOM 759 C CA . PRO A 1 97 ? -10.118 13.928 19.315 1.00 92.19 97 PRO A CA 1
ATOM 760 C C . PRO A 1 97 ? -11.160 12.918 19.816 1.00 92.19 97 PRO A C 1
ATOM 762 O O . PRO A 1 97 ? -11.098 12.521 20.982 1.00 92.19 97 PRO A O 1
ATOM 765 N N . ARG A 1 98 ? -12.086 12.474 18.946 1.00 90.62 98 ARG A N 1
ATOM 766 C CA . ARG A 1 98 ? -13.102 11.456 19.265 1.00 90.62 98 ARG A CA 1
ATOM 767 C C . ARG A 1 98 ? -12.481 10.126 19.669 1.00 90.62 98 ARG A C 1
ATOM 769 O O . ARG A 1 98 ? -13.087 9.420 20.465 1.00 90.62 98 ARG A O 1
ATOM 776 N N . HIS A 1 99 ? -11.270 9.814 19.204 1.00 92.88 99 HIS A N 1
ATOM 777 C CA . HIS A 1 99 ? -10.549 8.590 19.560 1.00 92.88 99 HIS A CA 1
ATOM 778 C C . HIS A 1 99 ? -10.445 8.393 21.084 1.00 92.88 99 HIS A C 1
ATOM 780 O O . HIS A 1 99 ? -10.589 7.281 21.576 1.00 92.88 99 HIS A O 1
ATOM 786 N N . LYS A 1 100 ? -10.354 9.485 21.860 1.00 93.50 100 LYS A N 1
ATOM 787 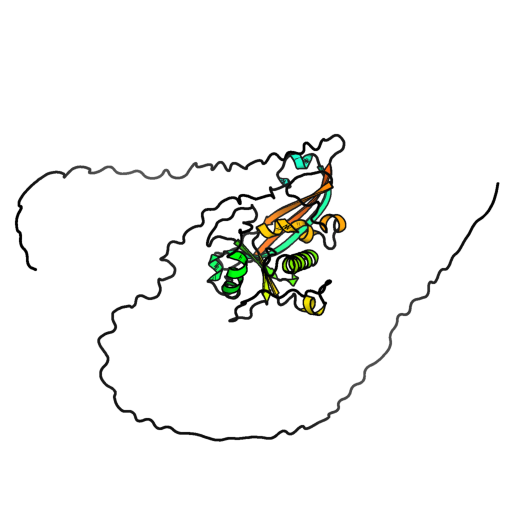C CA . LYS A 1 100 ? -10.302 9.453 23.335 1.00 93.50 100 LYS A CA 1
ATOM 788 C C . LYS A 1 100 ? -11.570 8.903 24.006 1.00 93.50 100 LYS A C 1
ATOM 790 O O . LYS A 1 100 ? -11.482 8.468 25.158 1.00 93.50 100 LYS A O 1
ATOM 795 N N . LYS A 1 101 ? -12.721 8.935 23.321 1.00 95.00 101 LYS A N 1
ATOM 796 C CA . LYS A 1 101 ? -14.005 8.384 23.800 1.00 95.00 101 LYS A CA 1
ATOM 797 C C . LYS A 1 101 ? -14.063 6.855 23.715 1.00 95.00 101 LYS A C 1
ATOM 799 O O . LYS A 1 101 ? -14.976 6.250 24.268 1.00 95.00 101 LYS A O 1
ATOM 804 N N . TYR A 1 102 ? -13.101 6.233 23.041 1.00 96.38 102 TYR A N 1
ATOM 805 C CA . TYR A 1 102 ? -13.068 4.797 22.815 1.00 96.38 102 TYR A CA 1
ATOM 806 C C . TYR A 1 102 ? -11.937 4.152 23.616 1.00 96.38 102 TYR A C 1
ATOM 808 O O . TYR A 1 102 ? -10.859 4.721 23.789 1.00 96.38 102 TYR A O 1
ATOM 816 N N . ASP A 1 103 ? -12.202 2.952 24.111 1.00 96.94 103 ASP A N 1
ATOM 817 C CA . ASP A 1 103 ? -11.207 2.019 24.604 1.00 96.94 103 ASP A CA 1
ATOM 818 C C . ASP A 1 103 ? -10.712 1.135 23.459 1.00 96.94 103 ASP A C 1
ATOM 820 O O . ASP A 1 103 ? -11.467 0.696 22.586 1.00 96.94 103 ASP A O 1
ATOM 824 N N . VAL A 1 104 ? -9.413 0.853 23.477 1.00 97.06 104 VAL A N 1
ATOM 825 C CA . VAL A 1 104 ? -8.773 -0.034 22.509 1.00 97.06 104 VAL A CA 1
ATOM 826 C C . VAL A 1 104 ? -8.875 -1.457 23.041 1.00 97.06 104 VAL A C 1
ATOM 828 O O . VAL A 1 104 ? -8.200 -1.823 23.999 1.00 97.06 104 VAL A O 1
ATOM 831 N N . THR A 1 105 ? -9.737 -2.264 22.424 1.00 96.81 105 THR A N 1
ATOM 832 C CA . THR A 1 105 ? -9.924 -3.674 22.812 1.00 96.81 105 THR A CA 1
ATOM 833 C C . THR A 1 105 ? -8.772 -4.539 22.311 1.00 96.81 105 THR A C 1
ATOM 835 O O . THR A 1 105 ? -8.399 -5.521 22.946 1.00 96.81 105 THR A O 1
ATOM 838 N N . CYS A 1 106 ? -8.210 -4.176 21.159 1.00 96.94 106 CYS A N 1
ATOM 839 C CA . CYS A 1 106 ? -7.115 -4.896 20.532 1.00 96.94 106 CYS A CA 1
ATOM 840 C C . CYS A 1 106 ? -6.254 -3.918 19.733 1.00 96.94 106 CYS A C 1
ATOM 842 O O . CYS A 1 106 ? -6.798 -3.041 19.062 1.00 96.94 106 CYS A O 1
ATOM 844 N N . GLU A 1 107 ? -4.932 -4.062 19.801 1.00 97.62 107 GLU A N 1
ATOM 845 C CA . GLU A 1 107 ? -3.966 -3.214 19.100 1.00 97.62 107 GLU A CA 1
ATOM 846 C C . GLU A 1 107 ? -2.870 -4.072 18.478 1.00 97.62 107 GLU A C 1
ATOM 848 O O . GLU A 1 107 ? -2.316 -4.957 19.131 1.00 97.62 107 GLU A O 1
ATOM 853 N N . VAL A 1 108 ? -2.543 -3.784 17.219 1.00 98.31 108 VAL A N 1
ATOM 854 C CA . VAL A 1 108 ? -1.441 -4.424 16.499 1.00 98.31 108 VAL A CA 1
ATOM 855 C C . VAL A 1 108 ? -0.652 -3.366 15.752 1.00 98.31 108 VAL A C 1
ATOM 857 O O . VAL A 1 108 ? -1.224 -2.476 15.124 1.00 98.31 108 VAL A O 1
ATOM 860 N N . GLU A 1 109 ? 0.666 -3.519 15.766 1.00 98.38 109 GLU A N 1
ATOM 861 C CA . GLU A 1 109 ? 1.597 -2.702 15.002 1.00 98.38 109 GLU A CA 1
ATOM 862 C C . GLU A 1 109 ? 2.638 -3.614 14.334 1.00 98.38 109 GLU A C 1
ATOM 864 O O . GLU A 1 109 ? 3.188 -4.505 14.985 1.00 98.38 109 GLU A O 1
ATOM 869 N N . LYS A 1 110 ? 2.894 -3.430 13.033 1.00 98.56 110 LYS A N 1
ATOM 870 C CA . LYS A 1 110 ? 3.927 -4.172 12.281 1.00 98.56 110 LYS A CA 1
ATOM 871 C C . LYS A 1 110 ? 4.673 -3.247 11.326 1.00 98.56 110 LYS A C 1
ATOM 873 O O . LYS A 1 110 ? 4.119 -2.258 10.845 1.00 98.56 110 LYS A O 1
ATOM 878 N N . VAL A 1 111 ? 5.933 -3.581 11.062 1.00 98.50 111 VAL A N 1
ATOM 879 C CA . VAL A 1 111 ? 6.813 -2.870 10.125 1.00 98.50 111 VAL A CA 1
ATOM 880 C C . VAL A 1 111 ? 6.981 -3.715 8.871 1.00 98.50 111 VAL A C 1
ATOM 882 O O . VAL A 1 111 ? 7.167 -4.927 8.974 1.00 98.50 111 VAL A O 1
ATOM 885 N N . PHE A 1 112 ? 6.946 -3.066 7.713 1.00 98.50 112 PHE A N 1
ATOM 886 C CA . PHE A 1 112 ? 7.133 -3.698 6.415 1.00 98.50 112 PHE A CA 1
ATOM 887 C C . PHE A 1 112 ? 8.248 -2.985 5.642 1.00 98.50 112 PHE A C 1
ATOM 889 O O . PHE A 1 112 ? 8.211 -1.752 5.532 1.00 98.50 112 PHE A O 1
ATOM 896 N N . PRO A 1 113 ? 9.235 -3.730 5.116 1.00 98.31 113 PRO A N 1
ATOM 897 C CA . PRO A 1 113 ? 10.218 -3.186 4.195 1.00 98.31 113 PRO A CA 1
ATOM 898 C C . PRO A 1 113 ? 9.601 -3.028 2.802 1.00 98.31 113 PRO A C 1
ATOM 900 O O . PRO A 1 113 ? 8.792 -3.846 2.373 1.00 98.31 113 PRO A O 1
ATOM 903 N N . ALA A 1 114 ? 9.986 -1.983 2.081 1.00 98.38 114 ALA A N 1
ATOM 904 C CA . ALA A 1 114 ? 9.619 -1.787 0.685 1.00 98.38 114 ALA A CA 1
ATOM 905 C C . ALA A 1 114 ? 10.668 -0.936 -0.031 1.00 98.38 114 ALA A C 1
ATOM 907 O O . ALA A 1 114 ? 11.631 -0.451 0.566 1.00 98.38 114 ALA A O 1
ATOM 908 N N . ARG A 1 115 ? 10.468 -0.721 -1.329 1.00 98.31 115 ARG A N 1
ATOM 909 C CA . ARG A 1 115 ? 11.213 0.264 -2.112 1.00 98.31 115 ARG A CA 1
ATOM 910 C C . ARG A 1 115 ? 10.244 1.292 -2.666 1.00 98.31 115 ARG A C 1
ATOM 912 O O . ARG A 1 115 ? 9.203 0.927 -3.202 1.00 98.31 115 ARG A O 1
ATOM 919 N N . GLU A 1 116 ? 10.572 2.570 -2.535 1.00 97.94 116 GLU A N 1
ATOM 920 C CA . GLU A 1 116 ? 9.742 3.660 -3.040 1.00 97.94 116 GLU A CA 1
ATOM 921 C C . GLU A 1 116 ? 10.386 4.327 -4.257 1.00 97.94 116 GLU A C 1
ATOM 923 O O . GLU A 1 116 ? 11.520 4.808 -4.222 1.00 97.94 116 GLU A O 1
ATOM 928 N N . PHE A 1 117 ? 9.598 4.421 -5.320 1.00 97.19 117 PHE A N 1
ATOM 929 C CA . PHE A 1 117 ? 9.925 5.060 -6.585 1.00 97.19 117 PHE A CA 1
ATOM 930 C C . PHE A 1 117 ? 8.943 6.193 -6.873 1.00 97.19 117 PHE A C 1
ATOM 932 O O . PHE A 1 117 ? 7.933 6.359 -6.190 1.00 97.19 117 PHE A O 1
ATOM 939 N N . VAL A 1 118 ? 9.240 7.010 -7.875 1.00 95.31 118 VAL A N 1
ATOM 940 C CA . VAL A 1 118 ? 8.244 7.859 -8.540 1.00 95.31 118 VAL A CA 1
ATOM 941 C C . VAL A 1 118 ? 7.984 7.355 -9.953 1.00 95.31 118 VAL A C 1
ATOM 943 O O . VAL A 1 118 ? 8.780 6.608 -10.515 1.00 95.31 118 VAL A O 1
ATOM 946 N N . LEU A 1 119 ? 6.881 7.782 -10.559 1.00 92.94 119 LEU A N 1
ATOM 947 C CA . LEU A 1 119 ? 6.544 7.425 -11.936 1.00 92.94 119 LEU A CA 1
ATOM 948 C C . LEU A 1 119 ? 7.628 7.860 -12.945 1.00 92.94 119 LEU A C 1
ATOM 950 O O . LEU A 1 119 ? 7.781 7.233 -13.990 1.00 92.94 119 LEU A O 1
ATOM 954 N N . ASP A 1 120 ? 8.419 8.889 -12.634 1.00 92.06 120 ASP A N 1
ATOM 955 C CA . ASP A 1 120 ? 9.590 9.277 -13.436 1.00 92.06 120 ASP A CA 1
ATOM 956 C C . ASP A 1 120 ? 10.681 8.188 -13.487 1.00 92.06 120 ASP A C 1
ATOM 958 O O . ASP A 1 120 ? 11.341 7.986 -14.508 1.00 92.06 120 ASP A O 1
ATOM 962 N N . ASP A 1 121 ? 10.812 7.396 -12.417 1.00 95.06 121 ASP A N 1
ATOM 963 C CA . ASP A 1 121 ? 11.796 6.314 -12.327 1.00 95.06 121 ASP A CA 1
ATOM 964 C C . ASP A 1 121 ? 11.474 5.154 -13.297 1.00 95.06 121 ASP A C 1
ATOM 966 O O . ASP A 1 121 ? 12.285 4.244 -13.475 1.00 95.06 121 ASP A O 1
ATOM 970 N N . LEU A 1 122 ? 10.327 5.178 -13.995 1.00 94.00 122 LEU A N 1
ATOM 971 C CA . LEU A 1 122 ? 10.002 4.220 -15.058 1.00 94.00 122 LEU A CA 1
ATOM 972 C C . LEU A 1 122 ? 10.940 4.312 -16.273 1.00 94.00 122 LEU A C 1
ATOM 974 O O . LEU A 1 122 ? 10.962 3.400 -17.101 1.00 94.00 122 LEU A O 1
ATOM 978 N N . ALA A 1 123 ? 11.681 5.409 -16.440 1.00 93.31 123 ALA A N 1
ATOM 979 C CA . ALA A 1 123 ? 12.688 5.533 -17.495 1.00 93.31 123 ALA A CA 1
ATOM 980 C C . ALA A 1 123 ? 14.067 4.988 -17.077 1.00 93.31 123 ALA A C 1
ATOM 982 O O . ALA A 1 123 ? 14.933 4.800 -17.933 1.00 93.31 123 ALA A O 1
ATOM 983 N N . VAL A 1 124 ? 14.265 4.716 -15.785 1.00 94.06 124 VAL A N 1
ATOM 984 C CA . VAL A 1 124 ? 15.559 4.373 -15.189 1.00 94.06 124 VAL A CA 1
ATOM 985 C C . VAL A 1 124 ? 15.632 2.858 -14.945 1.00 94.06 124 VAL A C 1
ATOM 987 O O . VAL A 1 124 ? 14.680 2.278 -14.420 1.00 94.06 124 VAL A O 1
ATOM 990 N N . PRO A 1 125 ? 16.720 2.170 -15.343 1.00 94.06 125 PRO A N 1
ATOM 991 C CA . PRO A 1 125 ? 16.886 0.747 -15.055 1.00 94.06 125 PRO A CA 1
ATOM 992 C C . PRO A 1 125 ? 17.115 0.484 -13.559 1.00 94.06 125 PRO A C 1
ATOM 994 O O . PRO A 1 125 ? 17.503 1.374 -12.798 1.00 94.06 125 PRO A O 1
ATOM 997 N N . GLU A 1 126 ? 16.927 -0.767 -13.139 1.00 92.50 126 GLU A N 1
ATOM 998 C CA . GLU A 1 126 ? 17.366 -1.213 -11.813 1.00 92.50 126 GLU A CA 1
ATOM 999 C C . GLU A 1 126 ? 18.862 -0.925 -11.576 1.00 92.50 126 GLU A C 1
ATOM 1001 O O . GLU A 1 126 ? 19.657 -0.966 -12.522 1.00 92.50 126 GLU A O 1
ATOM 1006 N N . PRO A 1 127 ? 19.270 -0.646 -10.321 1.00 92.88 127 PRO A N 1
ATOM 1007 C CA . PRO A 1 127 ? 18.457 -0.653 -9.096 1.00 92.88 127 PRO A CA 1
ATOM 1008 C C . PRO A 1 127 ? 17.731 0.674 -8.807 1.00 92.88 127 PRO A C 1
ATOM 1010 O O . PRO A 1 127 ? 16.951 0.749 -7.864 1.00 92.88 127 PRO A O 1
ATOM 1013 N N . ASN A 1 128 ? 17.964 1.722 -9.596 1.00 94.44 128 ASN A N 1
ATOM 1014 C CA . ASN A 1 128 ? 17.471 3.066 -9.276 1.00 94.44 128 ASN A CA 1
ATOM 1015 C C . ASN A 1 128 ? 16.062 3.353 -9.812 1.00 94.44 128 ASN A C 1
ATOM 1017 O O . ASN A 1 128 ? 15.452 4.339 -9.395 1.00 94.44 128 ASN A O 1
ATOM 1021 N N . GLY A 1 129 ? 15.545 2.507 -10.707 1.00 95.19 129 GLY A N 1
ATOM 1022 C CA . GLY A 1 129 ? 14.199 2.644 -11.245 1.00 95.19 129 GLY A CA 1
ATOM 1023 C C . GLY A 1 129 ? 13.527 1.340 -11.651 1.00 95.19 129 GLY A C 1
ATOM 1024 O O . GLY A 1 129 ? 13.928 0.247 -11.247 1.00 95.19 129 GLY A O 1
ATOM 1025 N N . LEU A 1 130 ? 12.460 1.496 -12.432 1.00 96.44 130 LEU A N 1
ATOM 1026 C CA . LEU A 1 130 ? 11.454 0.473 -12.722 1.00 96.44 130 LEU A CA 1
ATOM 1027 C C . LEU A 1 130 ? 11.246 0.265 -14.234 1.00 96.44 130 LEU A C 1
ATOM 1029 O O . LEU A 1 130 ? 10.161 -0.120 -14.681 1.00 96.44 130 LEU A O 1
ATOM 1033 N N . LEU A 1 131 ? 12.271 0.526 -15.052 1.00 95.69 131 LEU A N 1
ATOM 1034 C CA . LEU A 1 131 ? 12.202 0.399 -16.516 1.00 95.69 131 LEU A CA 1
ATOM 1035 C C . LEU A 1 131 ? 11.680 -0.965 -16.998 1.00 95.69 131 LEU A C 1
ATOM 1037 O O . LEU A 1 131 ? 10.968 -1.044 -18.000 1.00 95.69 131 LEU A O 1
ATOM 1041 N N . GLN A 1 132 ? 12.005 -2.030 -16.277 1.00 96.69 132 GLN A N 1
ATOM 1042 C CA . GLN A 1 132 ? 11.581 -3.405 -16.520 1.00 96.69 132 GLN A CA 1
ATOM 1043 C C . GLN A 1 132 ? 10.069 -3.621 -16.360 1.00 96.69 132 GLN A C 1
ATOM 1045 O O . GLN A 1 132 ? 9.535 -4.534 -16.984 1.00 96.69 132 GLN A O 1
ATOM 1050 N N . TYR A 1 133 ? 9.374 -2.769 -15.600 1.00 96.12 133 TYR A N 1
ATOM 1051 C CA . TYR A 1 133 ? 7.923 -2.837 -15.382 1.00 96.12 133 TYR A CA 1
ATOM 1052 C C . TYR A 1 133 ? 7.151 -1.722 -16.101 1.00 96.12 133 TYR A C 1
ATOM 1054 O O . TYR A 1 133 ? 5.921 -1.736 -16.112 1.00 96.12 133 TYR A O 1
ATOM 1062 N N . ARG A 1 134 ? 7.843 -0.759 -16.727 1.00 94.38 134 ARG A N 1
ATOM 1063 C CA . ARG A 1 134 ? 7.243 0.435 -17.348 1.00 94.38 134 ARG A CA 1
ATOM 1064 C C . ARG A 1 134 ? 6.063 0.124 -18.261 1.00 94.38 134 ARG A C 1
ATOM 1066 O O . ARG A 1 134 ? 5.031 0.786 -18.178 1.00 94.38 134 ARG A O 1
ATOM 1073 N N . ASP A 1 135 ? 6.247 -0.820 -19.178 1.00 92.25 135 ASP A N 1
ATOM 1074 C CA . ASP A 1 135 ? 5.262 -1.087 -20.225 1.00 92.25 135 ASP A CA 1
ATOM 1075 C C . ASP A 1 135 ? 4.013 -1.770 -19.629 1.00 92.25 135 ASP A C 1
ATOM 1077 O O . ASP A 1 135 ? 2.895 -1.428 -20.009 1.00 92.25 135 ASP A O 1
ATOM 1081 N N . ALA A 1 136 ? 4.183 -2.615 -18.607 1.00 90.31 136 ALA A N 1
ATOM 1082 C CA . ALA A 1 136 ? 3.076 -3.249 -17.895 1.00 90.31 136 ALA A CA 1
ATOM 1083 C C . ALA A 1 136 ? 2.322 -2.284 -16.957 1.00 90.31 136 ALA A C 1
ATOM 1085 O O . ALA A 1 136 ? 1.090 -2.283 -16.909 1.00 90.31 136 ALA A O 1
ATOM 1086 N N . LEU A 1 137 ? 3.040 -1.397 -16.261 1.00 90.81 137 LEU A N 1
ATOM 1087 C CA . LEU A 1 137 ? 2.449 -0.419 -15.341 1.00 90.81 137 LEU A CA 1
ATOM 1088 C C . LEU A 1 137 ? 1.532 0.590 -16.033 1.00 90.81 137 LEU A C 1
ATOM 1090 O O . LEU A 1 137 ? 0.555 1.036 -15.431 1.00 90.81 137 LEU A O 1
ATOM 1094 N N . LYS A 1 138 ? 1.794 0.913 -17.306 1.00 87.50 138 LYS A N 1
ATOM 1095 C CA . LYS A 1 138 ? 0.892 1.747 -18.116 1.00 87.50 138 LYS A CA 1
ATOM 1096 C C . LYS A 1 138 ? -0.506 1.143 -18.224 1.00 87.50 138 LYS A C 1
ATOM 1098 O O . LYS A 1 138 ? -1.481 1.884 -18.173 1.00 87.50 138 LYS A O 1
ATOM 1103 N N . THR A 1 139 ? -0.611 -0.178 -18.330 1.00 84.06 139 THR A N 1
ATOM 1104 C CA . THR A 1 139 ? -1.901 -0.874 -18.425 1.00 84.06 139 THR A CA 1
ATOM 1105 C C . THR A 1 139 ? -2.677 -0.796 -17.112 1.00 84.06 139 THR A C 1
ATOM 1107 O O . THR A 1 139 ? -3.889 -0.599 -17.126 1.00 84.06 139 THR A O 1
ATOM 1110 N N . VAL A 1 140 ? -1.982 -0.899 -15.975 1.00 83.00 140 VAL A N 1
ATOM 1111 C CA . VAL A 1 140 ? -2.619 -0.895 -14.650 1.00 83.00 140 VAL A CA 1
ATOM 1112 C C . VAL A 1 140 ? -3.012 0.514 -14.203 1.00 83.00 140 VAL A C 1
ATOM 1114 O O . VAL A 1 140 ? -4.140 0.724 -13.758 1.00 83.00 140 VAL A O 1
ATOM 1117 N N . PHE A 1 141 ? -2.111 1.489 -14.341 1.00 83.19 141 PHE A N 1
ATOM 1118 C CA . PHE A 1 141 ? -2.327 2.851 -13.840 1.00 83.19 141 PHE A CA 1
ATOM 1119 C C . PHE A 1 141 ? -2.870 3.831 -14.886 1.00 83.19 141 PHE A C 1
ATOM 1121 O O . PHE A 1 141 ? -3.358 4.895 -14.518 1.00 83.19 141 PHE A O 1
ATOM 1128 N N . GLY A 1 142 ? -2.812 3.506 -16.181 1.00 82.00 142 GLY A N 1
ATOM 1129 C CA . GLY A 1 142 ? -3.223 4.427 -17.247 1.00 82.00 142 GLY A CA 1
ATOM 1130 C C . GLY A 1 142 ? -4.733 4.646 -17.359 1.00 82.00 142 GLY A C 1
ATOM 1131 O O . GLY A 1 142 ? -5.157 5.674 -17.874 1.00 82.00 142 GLY A O 1
ATOM 1132 N N . MET A 1 143 ? -5.544 3.705 -16.871 1.00 79.06 143 MET A N 1
ATOM 1133 C CA . MET A 1 143 ? -7.007 3.717 -17.035 1.00 79.06 143 MET A CA 1
ATOM 1134 C C . MET A 1 143 ? -7.767 4.009 -15.734 1.00 79.06 143 MET A C 1
ATOM 1136 O O . MET A 1 143 ? -8.987 3.856 -15.693 1.00 79.06 143 MET A O 1
ATOM 1140 N N . ARG A 1 144 ? -7.067 4.350 -14.646 1.00 84.00 144 ARG A N 1
ATOM 1141 C CA . ARG A 1 144 ? -7.641 4.369 -13.295 1.00 84.00 144 ARG A CA 1
ATOM 1142 C C . ARG A 1 144 ? -7.304 5.654 -12.557 1.00 84.00 144 ARG A C 1
ATOM 1144 O O . ARG A 1 144 ? -6.252 6.250 -12.779 1.00 84.00 144 ARG A O 1
ATOM 1151 N N . GLU A 1 145 ? -8.196 6.037 -11.649 1.00 89.00 145 GLU A N 1
ATOM 1152 C CA . GLU A 1 145 ? -7.878 7.047 -10.646 1.00 89.00 145 GLU A CA 1
ATOM 1153 C C . GLU A 1 145 ? -6.747 6.517 -9.759 1.00 89.00 145 GLU A C 1
ATOM 1155 O O . GLU A 1 145 ? -6.740 5.351 -9.351 1.00 89.00 145 GLU A O 1
ATOM 1160 N N . TYR A 1 146 ? -5.741 7.358 -9.539 1.00 91.38 146 TYR A N 1
ATOM 1161 C CA . TYR A 1 146 ? -4.576 6.985 -8.758 1.00 91.38 146 TYR A CA 1
ATOM 1162 C C . TYR A 1 146 ? -4.944 6.991 -7.272 1.00 91.38 146 TYR A C 1
ATOM 1164 O O . TYR A 1 146 ? -5.468 8.006 -6.838 1.00 91.38 146 TYR A O 1
ATOM 1172 N N . PRO A 1 147 ? -4.637 5.950 -6.470 1.00 92.06 147 PRO A N 1
ATOM 1173 C CA . PRO A 1 147 ? -4.998 5.908 -5.043 1.00 92.06 147 PRO A CA 1
ATOM 1174 C C . PRO A 1 147 ? -4.291 6.932 -4.146 1.00 92.06 147 PRO A C 1
ATOM 1176 O O . PRO A 1 147 ? -4.502 6.929 -2.937 1.00 92.06 147 PRO A O 1
ATOM 1179 N N . GLY A 1 148 ? -3.436 7.782 -4.715 1.00 93.62 148 GLY A N 1
ATOM 1180 C CA . GLY A 1 148 ? -2.722 8.822 -3.989 1.00 93.62 148 GLY A CA 1
ATOM 1181 C C . GLY A 1 148 ? -1.538 8.307 -3.169 1.00 93.62 148 GLY A C 1
ATOM 1182 O O . GLY A 1 148 ? -1.169 7.127 -3.179 1.00 93.62 148 GLY A O 1
ATOM 1183 N N . SER A 1 149 ? -0.899 9.252 -2.490 1.00 95.56 149 SER A N 1
ATOM 1184 C CA . SER A 1 149 ? 0.148 9.021 -1.502 1.00 95.56 149 SER A CA 1
ATOM 1185 C C . SER A 1 149 ? -0.436 8.528 -0.170 1.00 95.56 149 SER A C 1
ATOM 1187 O O . SER A 1 149 ? -1.633 8.274 -0.040 1.00 95.56 149 SER A O 1
ATOM 1189 N N . TRP A 1 150 ? 0.420 8.417 0.844 1.00 95.56 150 TRP A N 1
ATOM 1190 C CA . TRP A 1 150 ? 0.039 8.066 2.211 1.00 95.56 150 TRP A CA 1
ATOM 1191 C C . TRP A 1 150 ? -1.059 8.961 2.798 1.00 95.56 150 TRP A C 1
ATOM 1193 O O . TRP A 1 150 ? -1.886 8.470 3.555 1.00 95.56 150 TRP A O 1
ATOM 1203 N N . ASP A 1 151 ? -1.117 10.233 2.408 1.00 94.12 151 ASP A N 1
ATOM 1204 C CA . ASP A 1 151 ? -2.090 11.206 2.925 1.00 94.12 151 ASP A CA 1
ATOM 1205 C C . ASP A 1 151 ? -3.273 11.435 1.968 1.00 94.12 151 ASP A C 1
ATOM 1207 O O . ASP A 1 151 ? -4.025 12.402 2.108 1.00 94.12 151 ASP A O 1
ATOM 1211 N N . GLY A 1 152 ? -3.424 10.578 0.952 1.00 94.00 152 GLY A N 1
ATOM 1212 C CA . GLY A 1 152 ? -4.478 10.718 -0.051 1.00 94.00 152 GLY A CA 1
ATOM 1213 C C . GLY A 1 152 ? -4.274 11.906 -0.985 1.00 94.00 152 GLY A C 1
ATOM 1214 O O . GLY A 1 152 ? -5.244 12.507 -1.447 1.00 94.00 152 GLY A O 1
ATOM 1215 N N . ILE A 1 153 ? -3.017 12.271 -1.240 1.00 95.44 153 ILE A N 1
ATOM 1216 C CA . ILE A 1 153 ? -2.643 13.333 -2.178 1.00 95.44 153 ILE A CA 1
ATOM 1217 C C . ILE A 1 153 ? -2.195 12.679 -3.486 1.00 95.44 153 ILE A C 1
ATOM 1219 O O . ILE A 1 153 ? -1.281 11.853 -3.480 1.00 95.44 153 ILE A O 1
ATOM 1223 N N . ASP A 1 154 ? -2.802 13.048 -4.611 1.00 95.00 154 ASP A N 1
ATOM 1224 C CA . ASP A 1 154 ? -2.259 12.741 -5.934 1.00 95.00 154 ASP A CA 1
ATOM 1225 C C . ASP A 1 154 ? -1.342 13.901 -6.349 1.00 95.00 154 ASP A C 1
ATOM 1227 O O . ASP A 1 154 ? -1.823 15.001 -6.621 1.00 95.00 154 ASP A O 1
ATOM 1231 N N . PRO A 1 155 ? -0.010 13.712 -6.391 1.00 92.88 155 PRO A N 1
ATOM 1232 C CA . PRO A 1 155 ? 0.889 14.738 -6.904 1.00 92.88 155 PRO A CA 1
ATOM 1233 C C . PRO A 1 155 ? 0.705 14.975 -8.412 1.00 92.88 155 PRO A C 1
ATOM 1235 O O . PRO A 1 155 ? 1.142 16.005 -8.909 1.00 92.88 155 PRO A O 1
ATOM 1238 N N . HIS A 1 156 ? 0.028 14.064 -9.124 1.00 90.62 156 HIS A N 1
ATOM 1239 C CA . HIS A 1 156 ? -0.136 14.013 -10.575 1.00 90.62 156 HIS A CA 1
ATOM 1240 C C . HIS A 1 156 ? 1.176 13.849 -11.363 1.00 90.62 156 HIS A C 1
ATOM 1242 O O . HIS A 1 156 ? 2.285 14.122 -10.905 1.00 90.62 156 HIS A O 1
ATOM 1248 N N . GLY A 1 157 ? 1.043 13.370 -12.602 1.00 89.44 157 GLY A N 1
ATOM 1249 C CA . GLY A 1 157 ? 2.161 13.248 -13.536 1.00 89.44 157 GLY A CA 1
ATOM 1250 C C . GLY A 1 157 ? 3.292 12.348 -13.027 1.00 89.44 157 GLY A C 1
ATOM 1251 O O . GLY A 1 157 ? 3.054 11.266 -12.491 1.00 89.44 157 GLY A O 1
ATOM 1252 N N . TYR A 1 158 ? 4.528 12.803 -13.230 1.00 90.56 158 TYR A N 1
ATOM 1253 C CA . TYR A 1 158 ? 5.752 12.045 -12.952 1.00 90.56 158 TYR A CA 1
ATOM 1254 C C . TYR A 1 158 ? 6.092 11.925 -11.460 1.00 90.56 158 TYR A C 1
ATOM 1256 O O . TYR A 1 158 ? 6.951 11.127 -11.098 1.00 90.56 158 TYR A O 1
ATOM 1264 N N . ASP A 1 159 ? 5.412 12.685 -10.599 1.00 92.88 159 ASP A N 1
ATOM 1265 C CA . ASP A 1 159 ? 5.658 12.742 -9.154 1.00 92.88 159 ASP A CA 1
ATOM 1266 C C . ASP A 1 159 ? 4.890 11.681 -8.352 1.00 92.88 159 ASP A C 1
ATOM 1268 O O . ASP A 1 159 ? 5.014 11.605 -7.132 1.00 92.88 159 ASP A O 1
ATOM 1272 N N . ARG A 1 160 ? 4.091 10.834 -9.012 1.00 94.50 160 ARG A N 1
ATOM 1273 C CA . ARG A 1 160 ? 3.317 9.775 -8.348 1.00 94.50 160 ARG A CA 1
ATOM 1274 C C . ARG A 1 160 ? 4.225 8.718 -7.725 1.00 94.50 160 ARG A C 1
ATOM 1276 O O . ARG A 1 160 ? 5.022 8.104 -8.427 1.00 94.50 160 ARG A O 1
ATOM 1283 N N . HIS A 1 161 ? 4.060 8.490 -6.425 1.00 96.06 161 HIS A N 1
ATOM 1284 C CA . HIS A 1 161 ? 4.850 7.544 -5.633 1.00 96.06 161 HIS A CA 1
ATOM 1285 C C . HIS A 1 161 ? 4.406 6.102 -5.854 1.00 96.06 161 HIS A C 1
ATOM 1287 O O . HIS A 1 161 ? 3.240 5.811 -5.618 1.00 96.06 161 HIS A O 1
ATOM 1293 N N . ILE A 1 162 ? 5.312 5.198 -6.218 1.00 97.06 162 ILE A N 1
ATOM 1294 C CA . ILE A 1 162 ? 5.037 3.767 -6.414 1.00 97.06 162 ILE A CA 1
ATOM 1295 C C . ILE A 1 162 ? 5.868 2.972 -5.410 1.00 97.06 162 ILE A C 1
ATOM 1297 O O . ILE A 1 162 ? 7.073 3.190 -5.303 1.00 97.06 162 ILE A O 1
ATOM 1301 N N . LEU A 1 163 ? 5.239 2.039 -4.703 1.00 98.12 163 LEU A N 1
ATOM 1302 C CA . LEU A 1 163 ? 5.915 1.081 -3.837 1.00 98.12 163 LEU A CA 1
ATOM 1303 C C . LEU A 1 163 ? 6.134 -0.231 -4.578 1.00 98.12 163 LEU A C 1
ATOM 1305 O O . LEU A 1 163 ? 5.241 -0.701 -5.281 1.00 98.12 163 LEU A O 1
ATOM 1309 N N . GLU A 1 164 ? 7.307 -0.818 -4.388 1.00 98.00 164 GLU A N 1
ATOM 1310 C CA . GLU A 1 164 ? 7.665 -2.169 -4.806 1.00 98.00 164 GLU A CA 1
ATOM 1311 C C . GLU A 1 164 ? 7.961 -3.015 -3.561 1.00 98.00 164 GLU A C 1
ATOM 1313 O O . GLU A 1 164 ? 8.699 -2.585 -2.671 1.00 98.00 164 GLU A O 1
ATOM 1318 N N . MET A 1 165 ? 7.400 -4.223 -3.514 1.00 98.38 165 MET A N 1
ATOM 1319 C CA . MET A 1 165 ? 7.680 -5.233 -2.486 1.00 98.38 165 MET A CA 1
ATOM 1320 C C . MET A 1 165 ? 7.794 -6.625 -3.116 1.00 98.38 165 MET A C 1
ATOM 1322 O O . MET A 1 165 ? 7.208 -6.882 -4.177 1.00 98.38 165 MET A O 1
ATOM 1326 N N . GLY A 1 166 ? 8.505 -7.544 -2.455 1.00 98.31 166 GLY A N 1
ATOM 1327 C CA . GLY A 1 166 ? 8.427 -8.966 -2.789 1.00 98.31 166 GLY A CA 1
ATOM 1328 C C . GLY A 1 166 ? 7.005 -9.477 -2.565 1.00 98.31 166 GLY A C 1
ATOM 1329 O O . GLY A 1 166 ? 6.360 -9.121 -1.580 1.00 98.31 166 GLY A O 1
ATOM 1330 N N . TYR A 1 167 ? 6.471 -10.289 -3.482 1.00 98.19 167 TYR A N 1
ATOM 1331 C CA . TYR A 1 167 ? 5.103 -10.789 -3.304 1.00 98.19 167 TYR A CA 1
ATOM 1332 C C . TYR A 1 167 ? 4.998 -11.754 -2.110 1.00 98.19 167 TYR A C 1
ATOM 1334 O O . TYR A 1 167 ? 3.975 -11.820 -1.435 1.00 98.19 167 TYR A O 1
ATOM 1342 N N . ASP A 1 168 ? 6.078 -12.473 -1.823 1.00 98.00 168 ASP A N 1
ATOM 1343 C CA . ASP A 1 168 ? 6.249 -13.343 -0.664 1.00 98.00 168 ASP A CA 1
ATOM 1344 C C . ASP A 1 168 ? 6.342 -12.596 0.676 1.00 98.00 168 ASP A C 1
ATOM 1346 O O . ASP A 1 168 ? 6.014 -13.177 1.711 1.00 98.00 168 ASP A O 1
ATOM 1350 N N . GLU A 1 169 ? 6.717 -11.314 0.655 1.00 97.94 169 GLU A N 1
ATOM 1351 C CA . GLU A 1 169 ? 6.803 -10.446 1.838 1.00 97.94 169 GLU A CA 1
ATOM 1352 C C . GLU A 1 169 ? 5.430 -9.909 2.278 1.00 97.94 169 GLU A C 1
ATOM 1354 O O . GLU A 1 169 ? 5.284 -9.423 3.402 1.00 97.94 169 GLU A O 1
ATOM 1359 N N . LEU A 1 170 ? 4.404 -10.002 1.420 1.00 98.12 170 LEU A N 1
ATOM 1360 C CA . LEU A 1 170 ? 3.041 -9.649 1.806 1.00 98.12 170 LEU A CA 1
ATOM 1361 C C . LEU A 1 170 ? 2.428 -10.722 2.721 1.00 98.12 170 LEU A C 1
ATOM 1363 O O . LEU A 1 170 ? 2.540 -11.927 2.445 1.00 98.12 170 LEU A O 1
ATOM 1367 N N . PRO A 1 171 ? 1.649 -10.306 3.735 1.00 98.12 171 PRO A N 1
ATOM 1368 C CA . PRO A 1 171 ? 0.770 -11.212 4.466 1.00 98.12 171 PRO A CA 1
ATOM 1369 C C . PRO A 1 171 ? -0.126 -12.010 3.507 1.00 98.12 171 PRO A C 1
ATOM 1371 O O . PRO A 1 171 ? -0.607 -11.491 2.492 1.00 98.12 171 PRO A O 1
ATOM 1374 N N . LEU A 1 172 ? -0.332 -13.292 3.800 1.00 97.38 172 LEU A N 1
ATOM 1375 C CA . LEU A 1 172 ? -1.161 -14.199 3.002 1.00 97.38 172 LEU A CA 1
ATOM 1376 C C . LEU A 1 172 ? -2.579 -13.650 2.766 1.00 97.38 172 LEU A C 1
ATOM 1378 O O . LEU A 1 172 ? -3.045 -13.684 1.632 1.00 97.38 172 LEU A O 1
ATOM 1382 N N . LYS A 1 173 ? -3.233 -13.060 3.769 1.00 97.25 173 LYS A N 1
ATOM 1383 C CA . LYS A 1 173 ? -4.579 -12.472 3.651 1.00 97.25 173 LYS A CA 1
ATOM 1384 C C . LYS A 1 173 ? -4.619 -11.308 2.666 1.00 97.25 173 LYS A C 1
ATOM 1386 O O . LYS A 1 173 ? -5.601 -11.145 1.947 1.00 97.25 173 LYS A O 1
ATOM 1391 N N . VAL A 1 174 ? -3.541 -10.525 2.578 1.00 97.44 174 VAL A N 1
ATOM 1392 C CA . VAL A 1 174 ? -3.418 -9.466 1.565 1.00 97.44 174 VAL A CA 1
ATOM 1393 C C . VAL A 1 174 ? -3.266 -10.088 0.177 1.00 97.44 174 VAL A C 1
ATOM 1395 O O . VAL A 1 174 ? -3.943 -9.660 -0.755 1.00 97.44 174 VAL A O 1
ATOM 1398 N N . ARG A 1 175 ? -2.442 -11.135 0.028 1.00 97.31 175 ARG A N 1
ATOM 1399 C CA . ARG A 1 175 ? -2.305 -11.864 -1.247 1.00 97.31 175 ARG A CA 1
ATOM 1400 C C . ARG A 1 175 ? -3.630 -12.463 -1.712 1.00 97.31 175 ARG A C 1
ATOM 1402 O O . ARG A 1 175 ? -4.000 -12.277 -2.868 1.00 97.31 175 ARG A O 1
ATOM 1409 N N . GLU A 1 176 ? -4.355 -13.127 -0.819 1.00 96.25 176 GLU A N 1
ATOM 1410 C CA . GLU A 1 176 ? -5.668 -13.718 -1.098 1.00 96.25 176 GLU A CA 1
ATOM 1411 C C . GLU A 1 176 ? -6.702 -12.660 -1.481 1.00 96.25 176 GLU A C 1
ATOM 1413 O O . GLU A 1 176 ? -7.471 -12.862 -2.423 1.00 96.25 176 GLU A O 1
ATOM 1418 N N . TRP A 1 177 ? -6.682 -11.502 -0.814 1.00 95.88 177 TRP A N 1
ATOM 1419 C CA . TRP A 1 177 ? -7.522 -10.376 -1.203 1.00 95.88 177 TRP A CA 1
ATOM 1420 C C . TRP A 1 177 ? -7.176 -9.870 -2.606 1.00 95.88 177 TRP A C 1
ATOM 1422 O O . TRP A 1 177 ? -8.081 -9.717 -3.425 1.00 95.88 177 TRP A O 1
ATOM 1432 N N . ILE A 1 178 ? -5.887 -9.670 -2.919 1.00 95.56 178 ILE A N 1
ATOM 1433 C CA . ILE A 1 178 ? -5.440 -9.240 -4.255 1.00 95.56 178 ILE A CA 1
ATOM 1434 C C . ILE A 1 178 ? -5.956 -10.228 -5.302 1.00 95.56 178 ILE A C 1
ATOM 1436 O O . ILE A 1 178 ? -6.615 -9.833 -6.256 1.00 95.56 178 ILE A O 1
ATOM 1440 N N . GLU A 1 179 ? -5.738 -11.524 -5.093 1.00 95.69 179 GLU A N 1
ATOM 1441 C CA . GLU A 1 179 ? -6.199 -12.583 -5.994 1.00 95.69 179 GLU A CA 1
ATOM 1442 C C . GLU A 1 179 ? -7.720 -12.570 -6.186 1.00 95.69 179 GLU A C 1
ATOM 1444 O O . GLU A 1 179 ? -8.209 -12.749 -7.302 1.00 95.69 179 GLU A O 1
ATOM 1449 N N . GLN A 1 180 ? -8.485 -12.330 -5.119 1.00 94.81 180 GLN A N 1
ATOM 1450 C CA . GLN A 1 180 ? -9.937 -12.215 -5.202 1.00 94.81 180 GLN A CA 1
ATOM 1451 C C . GLN A 1 180 ? -10.374 -10.991 -6.019 1.00 94.81 180 GLN A C 1
ATOM 1453 O O . GLN A 1 180 ? -11.315 -11.095 -6.816 1.00 94.81 180 GLN A O 1
ATOM 1458 N N . GLN A 1 181 ? -9.690 -9.853 -5.870 1.00 93.25 181 GLN A N 1
ATOM 1459 C CA . GLN A 1 181 ? -9.949 -8.667 -6.687 1.00 93.25 181 GLN A CA 1
ATOM 1460 C C . GLN A 1 181 ? -9.620 -8.914 -8.157 1.00 93.25 181 GLN A C 1
ATOM 1462 O O . GLN A 1 181 ? -10.393 -8.519 -9.026 1.00 93.25 181 GLN A O 1
ATOM 1467 N N . GLU A 1 182 ? -8.526 -9.611 -8.445 1.00 91.94 182 GLU A N 1
ATOM 1468 C CA . GLU A 1 182 ? -8.127 -9.946 -9.812 1.00 91.94 182 GLU A CA 1
ATOM 1469 C C . GLU A 1 182 ? -9.140 -10.886 -10.487 1.00 91.94 182 GLU A C 1
ATOM 1471 O O . GLU A 1 182 ? -9.452 -10.709 -11.664 1.00 91.94 182 GLU A O 1
ATOM 1476 N N . ARG A 1 183 ? -9.732 -11.833 -9.743 1.00 92.38 183 ARG A N 1
ATOM 1477 C CA . ARG A 1 183 ? -10.826 -12.686 -10.252 1.00 92.38 183 ARG A CA 1
ATOM 1478 C C . ARG A 1 183 ? -12.118 -11.911 -10.499 1.00 92.38 183 ARG A C 1
ATOM 1480 O O . ARG A 1 183 ? -12.792 -12.146 -11.496 1.00 92.38 183 ARG A O 1
ATOM 1487 N N . THR A 1 184 ? -12.482 -11.020 -9.578 1.00 90.56 184 THR A N 1
ATOM 1488 C CA . THR A 1 184 ? -13.794 -10.346 -9.591 1.00 90.56 184 THR A CA 1
ATOM 1489 C C . THR A 1 184 ? -13.810 -9.164 -10.554 1.00 90.56 184 THR A C 1
ATOM 1491 O O . THR A 1 184 ? -14.745 -8.988 -11.331 1.00 90.56 184 THR A O 1
ATOM 1494 N N . ASN A 1 185 ? -12.758 -8.351 -10.511 1.00 83.75 185 ASN A N 1
ATOM 1495 C CA . ASN A 1 185 ? -12.672 -7.106 -11.257 1.00 83.75 185 ASN A CA 1
ATOM 1496 C C . ASN A 1 185 ? -11.816 -7.244 -12.521 1.00 83.75 185 ASN A C 1
ATOM 1498 O O . ASN A 1 185 ? -11.927 -6.396 -13.405 1.00 83.75 185 ASN A O 1
ATOM 1502 N N . GLY A 1 186 ? -11.019 -8.304 -12.650 1.00 79.25 186 GLY A N 1
ATOM 1503 C CA . GLY A 1 186 ? -10.106 -8.537 -13.767 1.00 79.25 186 GLY A CA 1
ATOM 1504 C C . GLY A 1 186 ? -8.655 -8.151 -13.450 1.00 79.25 186 GLY A C 1
ATOM 1505 O O . GLY A 1 186 ? -8.375 -7.587 -12.389 1.00 79.25 186 GLY A O 1
ATOM 1506 N N . PRO A 1 187 ? -7.722 -8.421 -14.380 1.00 72.81 187 PRO A N 1
ATOM 1507 C CA . PRO A 1 187 ? -6.296 -8.253 -14.142 1.00 72.81 187 PRO A CA 1
ATOM 1508 C C . PRO A 1 187 ? -5.900 -6.786 -13.902 1.00 72.81 187 PRO A C 1
ATOM 1510 O O . PRO A 1 187 ? -6.313 -5.892 -14.644 1.00 72.81 187 PRO A O 1
ATOM 1513 N N . GLY A 1 188 ? -5.084 -6.535 -12.880 1.00 64.94 188 GLY A N 1
ATOM 1514 C CA . GLY A 1 188 ? -4.619 -5.217 -12.450 1.00 64.94 188 GLY A CA 1
ATOM 1515 C C . GLY A 1 188 ? -5.700 -4.348 -11.805 1.00 64.94 188 GLY A C 1
ATOM 1516 O O . GLY A 1 188 ? -5.478 -3.152 -11.579 1.00 64.94 188 GLY A O 1
ATOM 1517 N N . ARG A 1 189 ? -6.890 -4.896 -11.524 1.00 70.56 189 ARG A N 1
ATOM 1518 C CA . ARG A 1 189 ? -8.007 -4.126 -10.960 1.00 70.56 189 ARG A CA 1
ATOM 1519 C C . ARG A 1 189 ? -7.978 -4.060 -9.429 1.00 70.56 189 ARG A C 1
ATOM 1521 O O . ARG A 1 189 ? -8.649 -3.200 -8.863 1.00 70.56 189 ARG A O 1
ATOM 1528 N N . GLY A 1 190 ? -7.118 -4.824 -8.757 1.00 71.38 190 GLY A N 1
ATOM 1529 C CA . GLY A 1 190 ? -6.986 -4.810 -7.294 1.00 71.38 190 GLY A CA 1
ATOM 1530 C C . GLY A 1 190 ? -6.234 -3.629 -6.664 1.00 71.38 190 GLY A C 1
ATOM 1531 O O . GLY A 1 190 ? -6.085 -3.635 -5.457 1.00 71.38 190 GLY A O 1
ATOM 1532 N N . LEU A 1 191 ? -5.739 -2.639 -7.428 1.00 86.81 191 LEU A N 1
ATOM 1533 C CA . LEU A 1 191 ? -4.810 -1.563 -6.977 1.00 86.81 191 LEU A CA 1
ATOM 1534 C C . LEU A 1 191 ? -3.366 -2.034 -6.733 1.00 86.81 191 LEU A C 1
ATOM 1536 O O . LEU A 1 191 ? -2.456 -1.212 -6.631 1.00 86.81 191 LEU A O 1
ATOM 1540 N N . TYR A 1 192 ? -3.164 -3.349 -6.720 1.00 94.44 192 TYR A N 1
ATOM 1541 C CA . TYR A 1 192 ? -1.877 -4.019 -6.635 1.00 94.44 192 TYR A CA 1
ATOM 1542 C C . TYR A 1 192 ? -1.569 -4.699 -7.964 1.00 94.44 192 TYR A C 1
ATOM 1544 O O . TYR A 1 192 ? -2.346 -5.518 -8.450 1.00 94.44 192 TYR A O 1
ATOM 1552 N N . ALA A 1 193 ? -0.430 -4.363 -8.556 1.00 94.38 193 ALA A N 1
ATOM 1553 C CA . ALA A 1 193 ? 0.033 -4.952 -9.798 1.00 94.38 193 ALA A CA 1
ATOM 1554 C C . ALA A 1 193 ? 1.057 -6.051 -9.496 1.00 94.38 193 ALA A C 1
ATOM 1556 O O . ALA A 1 193 ? 2.173 -5.753 -9.074 1.00 94.38 193 ALA A O 1
ATOM 1557 N N . VAL A 1 194 ? 0.684 -7.315 -9.702 1.00 96.44 194 VAL A N 1
ATOM 1558 C CA . VAL A 1 194 ? 1.574 -8.461 -9.458 1.00 96.44 194 VAL A CA 1
ATOM 1559 C C . VAL A 1 194 ? 2.261 -8.869 -10.756 1.00 96.44 194 VAL A C 1
ATOM 1561 O O . VAL A 1 194 ? 1.598 -9.246 -11.725 1.00 96.44 194 VAL A O 1
ATOM 1564 N N . TYR A 1 195 ? 3.590 -8.835 -10.769 1.00 96.50 195 TYR A N 1
ATOM 1565 C CA . TYR A 1 195 ? 4.415 -9.170 -11.930 1.00 96.50 195 TYR A CA 1
ATOM 1566 C C . TYR A 1 195 ? 5.425 -10.267 -11.604 1.00 96.50 195 TYR A C 1
ATOM 1568 O O . TYR A 1 195 ? 5.817 -10.422 -10.445 1.00 96.50 195 TYR A O 1
ATOM 1576 N N . PRO A 1 196 ? 5.893 -11.029 -12.609 1.00 96.69 196 PRO A N 1
ATOM 1577 C CA . PRO A 1 196 ? 7.099 -11.822 -12.430 1.00 96.69 196 PRO A CA 1
ATOM 1578 C C . PRO A 1 196 ? 8.278 -10.888 -12.135 1.00 96.69 196 PRO A C 1
ATOM 1580 O O . PRO A 1 196 ? 8.425 -9.849 -12.782 1.00 96.69 196 PRO A O 1
ATOM 1583 N N . ARG A 1 197 ? 9.134 -11.274 -11.189 1.00 95.81 197 ARG A N 1
ATOM 1584 C CA . ARG A 1 197 ? 10.383 -10.570 -10.903 1.00 95.81 197 ARG A CA 1
ATOM 1585 C C . ARG A 1 197 ? 11.241 -10.585 -12.168 1.00 95.81 197 ARG A C 1
ATOM 1587 O O . ARG A 1 197 ? 11.550 -11.653 -12.710 1.00 95.81 197 ARG A O 1
ATOM 1594 N N . ALA A 1 198 ? 11.571 -9.405 -12.678 1.00 92.81 198 ALA A N 1
ATOM 1595 C CA . ALA A 1 198 ? 12.338 -9.298 -13.908 1.00 92.81 198 ALA A CA 1
ATOM 1596 C C . ALA A 1 198 ? 13.779 -9.780 -13.688 1.00 92.81 198 ALA A C 1
ATOM 1598 O O . ALA A 1 198 ? 14.391 -9.525 -12.655 1.00 92.81 198 ALA A O 1
ATOM 1599 N N . HIS A 1 199 ? 14.332 -10.466 -14.684 1.00 89.50 199 HIS A N 1
ATOM 1600 C CA . HIS A 1 199 ? 15.767 -10.735 -14.741 1.00 89.50 199 HIS A CA 1
ATOM 1601 C C . HIS A 1 199 ? 16.482 -9.548 -15.406 1.00 89.50 199 HIS A C 1
ATOM 1603 O O . HIS A 1 199 ? 15.863 -8.864 -16.235 1.00 89.50 199 HIS A O 1
ATOM 1609 N N . PRO A 1 200 ? 17.777 -9.314 -15.128 1.00 87.12 200 PRO A N 1
ATOM 1610 C CA . PRO A 1 200 ? 18.537 -8.248 -15.773 1.00 87.12 200 PRO A CA 1
ATOM 1611 C C . PRO A 1 200 ? 18.403 -8.281 -17.302 1.00 87.12 200 PRO A C 1
ATOM 1613 O O . PRO A 1 200 ? 18.618 -9.312 -17.937 1.00 87.12 200 PRO A O 1
ATOM 1616 N N . GLY A 1 201 ? 18.010 -7.151 -17.894 1.00 87.81 201 GLY A N 1
ATOM 1617 C CA . GLY A 1 201 ? 17.807 -7.015 -19.343 1.00 87.81 201 GLY A CA 1
ATOM 1618 C C . GLY A 1 201 ? 16.463 -7.529 -19.877 1.00 87.81 201 GLY A C 1
ATOM 1619 O O . GLY A 1 201 ? 16.193 -7.378 -21.067 1.00 87.81 201 GLY A O 1
ATOM 1620 N N . THR A 1 202 ? 15.599 -8.090 -19.029 1.00 92.94 202 THR A N 1
ATOM 1621 C CA . THR A 1 202 ? 14.236 -8.498 -19.408 1.00 92.94 202 THR A CA 1
ATOM 1622 C C . THR A 1 202 ? 13.205 -7.443 -19.010 1.00 92.94 202 THR A C 1
ATOM 1624 O O . THR A 1 202 ? 13.466 -6.583 -18.169 1.00 92.94 202 THR A O 1
ATOM 1627 N N . ARG A 1 203 ? 12.023 -7.488 -19.634 1.00 93.38 203 ARG A N 1
ATOM 1628 C CA . ARG A 1 203 ? 10.885 -6.630 -19.283 1.00 93.38 203 ARG A CA 1
ATOM 1629 C C . ARG A 1 203 ? 9.662 -7.479 -18.984 1.00 93.38 203 ARG A C 1
ATOM 1631 O O . ARG A 1 203 ? 9.357 -8.406 -19.734 1.00 93.38 203 ARG A O 1
ATOM 1638 N N . ALA A 1 204 ? 8.953 -7.133 -17.920 1.00 94.12 204 ALA A N 1
ATOM 1639 C CA . ALA A 1 204 ? 7.630 -7.657 -17.648 1.00 94.12 204 ALA A CA 1
ATOM 1640 C C . ALA A 1 204 ? 6.617 -6.907 -18.519 1.00 94.12 204 ALA A C 1
ATOM 1642 O O . ALA A 1 204 ? 6.567 -5.678 -18.516 1.00 94.12 204 ALA A O 1
ATOM 1643 N N . MET A 1 205 ? 5.819 -7.662 -19.272 1.00 91.12 205 MET A N 1
ATOM 1644 C CA . MET A 1 205 ? 4.796 -7.097 -20.162 1.00 91.12 205 MET A CA 1
ATOM 1645 C C . MET A 1 205 ? 3.383 -7.242 -19.597 1.00 91.12 205 MET A C 1
ATOM 1647 O O . MET A 1 205 ? 2.531 -6.405 -19.868 1.00 91.12 205 MET A O 1
ATOM 1651 N N . ASN A 1 206 ? 3.137 -8.292 -18.809 1.00 91.19 206 ASN A N 1
ATOM 1652 C CA . ASN A 1 206 ? 1.810 -8.660 -18.322 1.00 91.19 206 ASN A CA 1
ATOM 1653 C C . ASN A 1 206 ? 1.860 -9.017 -16.837 1.00 91.19 206 ASN A C 1
ATOM 1655 O O . ASN A 1 206 ? 2.890 -9.498 -16.353 1.00 91.19 206 ASN A O 1
ATOM 1659 N N . THR A 1 207 ? 0.738 -8.823 -16.144 1.00 92.62 207 THR A N 1
ATOM 1660 C CA . THR A 1 207 ? 0.543 -9.304 -14.773 1.00 92.62 207 THR A CA 1
ATOM 1661 C C . THR A 1 207 ? 0.546 -10.832 -14.717 1.00 92.62 207 THR A C 1
ATOM 1663 O O . THR A 1 207 ? 0.307 -11.519 -15.715 1.00 92.62 207 THR A O 1
ATOM 1666 N N . VAL A 1 208 ? 0.843 -11.381 -13.540 1.00 94.31 208 VAL A N 1
ATOM 1667 C CA . VAL A 1 208 ? 0.758 -12.825 -13.300 1.00 94.31 208 VAL A CA 1
ATOM 1668 C C . VAL A 1 208 ? -0.719 -13.240 -13.293 1.00 94.31 208 VAL A C 1
ATOM 1670 O O . VAL A 1 208 ? -1.490 -12.679 -12.515 1.00 94.31 208 VAL A O 1
ATOM 1673 N N . PRO A 1 209 ? -1.141 -14.215 -14.121 1.00 93.44 209 PRO A N 1
ATOM 1674 C CA . PRO A 1 209 ? -2.523 -14.672 -14.126 1.00 93.44 209 PRO A CA 1
ATOM 1675 C C . PRO A 1 209 ? -2.846 -15.415 -12.828 1.00 93.44 209 PRO A C 1
ATOM 1677 O O . PRO A 1 209 ? -2.146 -16.357 -12.443 1.00 93.44 209 PRO A O 1
ATOM 1680 N N . VAL A 1 210 ? -3.931 -15.006 -12.176 1.00 95.12 210 VAL A N 1
ATOM 1681 C CA . VAL A 1 210 ? -4.422 -15.632 -10.946 1.00 95.12 210 VAL A CA 1
ATOM 1682 C C . VAL A 1 210 ? -5.251 -16.878 -11.294 1.00 95.12 210 VAL A C 1
ATOM 1684 O O . VAL A 1 210 ? -6.157 -16.784 -12.123 1.00 95.12 210 VAL A O 1
ATOM 1687 N N . PRO A 1 211 ? -4.994 -18.046 -10.672 1.00 95.00 211 PRO A N 1
ATOM 1688 C CA . PRO A 1 211 ? -5.801 -19.243 -10.885 1.00 95.00 211 PRO A CA 1
ATOM 1689 C C . PRO A 1 211 ? -7.264 -19.039 -10.474 1.00 95.00 211 PRO A C 1
ATOM 1691 O O . PRO A 1 211 ? -7.546 -18.487 -9.406 1.00 95.00 211 PRO A O 1
ATOM 1694 N N . GLU A 1 212 ? -8.195 -19.564 -11.274 1.00 94.50 212 GLU A N 1
ATOM 1695 C CA . GLU A 1 212 ? -9.637 -19.529 -10.971 1.00 94.50 212 GLU A CA 1
ATOM 1696 C C . GLU A 1 212 ? -10.004 -20.378 -9.744 1.00 94.50 212 GLU A C 1
ATOM 1698 O O . GLU A 1 212 ? -10.965 -20.080 -9.040 1.00 94.50 212 GLU A O 1
ATOM 1703 N N . LYS A 1 213 ? -9.221 -21.427 -9.456 1.00 93.69 213 LYS A N 1
ATOM 1704 C CA . LYS A 1 213 ? -9.454 -22.325 -8.321 1.00 93.69 213 LYS A CA 1
ATOM 1705 C C . LYS A 1 213 ? -9.193 -21.616 -6.986 1.00 93.69 213 LYS A C 1
ATOM 1707 O O . LYS A 1 213 ? -8.133 -21.020 -6.795 1.00 93.69 213 LYS A O 1
ATOM 1712 N N . VAL A 1 214 ? -10.138 -21.768 -6.057 1.00 92.88 214 VAL A N 1
ATOM 1713 C CA . VAL A 1 214 ? -10.056 -21.303 -4.664 1.00 92.88 214 VAL A CA 1
ATOM 1714 C C . VAL A 1 214 ? -10.179 -22.521 -3.728 1.00 92.88 214 VAL A C 1
ATOM 1716 O O . VAL A 1 214 ? -11.107 -23.312 -3.914 1.00 92.88 214 VAL A O 1
ATOM 1719 N N . PRO A 1 215 ? -9.274 -22.721 -2.750 1.00 92.88 215 PRO A N 1
ATOM 1720 C CA . PRO A 1 215 ? -8.063 -21.938 -2.499 1.00 92.88 215 PRO A CA 1
ATOM 1721 C C . PRO A 1 215 ? -7.028 -22.092 -3.623 1.00 92.88 215 PRO A C 1
ATOM 1723 O O . PRO A 1 215 ? -7.061 -23.046 -4.409 1.00 92.88 215 PRO A O 1
ATOM 1726 N N . VAL A 1 216 ? -6.106 -21.132 -3.694 1.00 95.19 216 VAL A N 1
ATOM 1727 C CA . VAL A 1 216 ? -5.030 -21.121 -4.689 1.00 95.19 216 VAL A CA 1
ATOM 1728 C C . VAL A 1 216 ? -4.111 -22.340 -4.509 1.00 95.19 216 VAL A C 1
ATOM 1730 O O . VAL A 1 216 ? -3.741 -22.649 -3.375 1.00 95.19 216 VAL A O 1
ATOM 1733 N N . PRO A 1 217 ? -3.722 -23.046 -5.593 1.00 96.00 217 PRO A N 1
ATOM 1734 C CA . PRO A 1 217 ? -2.861 -24.226 -5.500 1.00 96.00 217 PRO A CA 1
ATOM 1735 C C . PRO A 1 217 ? -1.496 -23.943 -4.854 1.00 96.00 217 PRO A C 1
ATOM 1737 O O . PRO A 1 217 ? -0.896 -22.897 -5.100 1.00 96.00 217 PRO A O 1
ATOM 1740 N N . ALA A 1 218 ? -0.955 -24.919 -4.117 1.00 96.25 218 ALA A N 1
ATOM 1741 C CA . ALA A 1 218 ? 0.368 -24.819 -3.488 1.00 96.25 218 ALA A CA 1
ATOM 1742 C C . ALA A 1 218 ? 1.483 -24.505 -4.505 1.00 96.25 218 ALA A C 1
ATOM 1744 O O . ALA A 1 218 ? 2.289 -23.613 -4.273 1.00 96.25 218 ALA A O 1
ATOM 1745 N N . GLU A 1 219 ? 1.447 -25.119 -5.690 1.00 96.12 219 GLU A N 1
ATOM 1746 C CA . GLU A 1 219 ? 2.400 -24.859 -6.785 1.00 96.12 219 GLU A CA 1
ATOM 1747 C C . GLU A 1 219 ? 2.424 -23.392 -7.253 1.00 96.12 219 GLU A C 1
ATOM 1749 O O . GLU A 1 219 ? 3.414 -22.913 -7.814 1.00 96.12 219 GLU A O 1
ATOM 1754 N N . TYR A 1 220 ? 1.310 -22.672 -7.079 1.00 96.25 220 TYR A N 1
ATOM 1755 C CA . TYR A 1 220 ? 1.250 -21.244 -7.371 1.00 96.25 220 TYR A CA 1
ATOM 1756 C C . TYR A 1 220 ? 1.896 -20.426 -6.250 1.00 96.25 220 TYR A C 1
ATOM 1758 O O . TYR A 1 220 ? 2.559 -19.439 -6.560 1.00 96.25 220 TYR A O 1
ATOM 1766 N N . ARG A 1 221 ? 1.730 -20.842 -4.987 1.00 96.62 221 ARG A N 1
ATOM 1767 C CA . ARG A 1 221 ? 2.338 -20.216 -3.799 1.00 96.62 221 ARG A CA 1
ATOM 1768 C C . ARG A 1 221 ? 3.850 -20.425 -3.737 1.00 96.62 221 ARG A C 1
ATOM 1770 O O . ARG A 1 221 ? 4.578 -19.510 -3.379 1.00 96.62 221 ARG A O 1
ATOM 1777 N N . GLU A 1 222 ? 4.342 -21.579 -4.186 1.00 97.25 222 GLU A N 1
ATOM 1778 C CA . GLU A 1 222 ? 5.779 -21.896 -4.296 1.00 97.25 222 GLU A CA 1
ATOM 1779 C C . GLU A 1 222 ? 6.560 -20.964 -5.240 1.00 97.25 222 GLU A C 1
ATOM 1781 O O . GLU A 1 222 ? 7.784 -21.041 -5.320 1.00 97.25 222 GLU A O 1
ATOM 1786 N N . LYS A 1 223 ? 5.859 -20.115 -6.000 1.00 97.50 223 LYS A N 1
ATOM 1787 C CA . LYS A 1 223 ? 6.442 -19.143 -6.932 1.00 97.50 223 LYS A CA 1
ATOM 1788 C C . LYS A 1 223 ? 6.229 -17.698 -6.479 1.00 97.50 223 LYS A C 1
ATOM 1790 O O . LYS A 1 223 ? 6.450 -16.795 -7.285 1.00 97.50 223 LYS A O 1
ATOM 1795 N N . ASP A 1 224 ? 5.758 -17.470 -5.252 1.00 97.56 224 ASP A N 1
ATOM 1796 C CA . ASP A 1 224 ? 5.540 -16.121 -4.716 1.00 97.56 224 ASP A CA 1
ATOM 1797 C C . ASP A 1 224 ? 6.859 -15.335 -4.604 1.00 97.56 224 ASP A C 1
ATOM 1799 O O . ASP A 1 224 ? 6.891 -14.155 -4.941 1.00 97.56 224 ASP A O 1
ATOM 1803 N N . ASP A 1 225 ? 7.965 -16.006 -4.281 1.00 97.44 225 ASP A N 1
ATOM 1804 C CA . ASP A 1 225 ? 9.329 -15.449 -4.228 1.00 97.44 225 ASP A CA 1
ATOM 1805 C C . ASP A 1 225 ? 9.810 -14.869 -5.576 1.00 97.44 225 ASP A C 1
ATOM 1807 O O . ASP A 1 225 ? 10.574 -13.900 -5.655 1.00 97.44 225 ASP A O 1
ATOM 1811 N N . ARG A 1 226 ? 9.311 -15.434 -6.679 1.00 97.44 226 ARG A N 1
ATOM 1812 C CA . ARG A 1 226 ? 9.610 -15.022 -8.059 1.00 97.44 226 ARG A CA 1
ATOM 1813 C C . ARG A 1 226 ? 8.703 -13.908 -8.559 1.00 97.44 226 ARG A C 1
ATOM 1815 O O . ARG A 1 226 ? 8.667 -13.652 -9.766 1.00 97.44 226 ARG A O 1
ATOM 1822 N N . ARG A 1 227 ? 7.951 -13.258 -7.676 1.00 97.94 227 ARG A N 1
ATOM 1823 C CA . ARG A 1 227 ? 7.016 -12.191 -8.023 1.00 97.94 227 ARG A CA 1
ATOM 1824 C C . ARG A 1 227 ? 7.321 -10.940 -7.225 1.00 97.94 227 ARG A C 1
ATOM 1826 O O . ARG A 1 227 ? 7.865 -10.989 -6.125 1.00 97.94 227 ARG A O 1
ATOM 1833 N N . VAL A 1 228 ? 6.944 -9.818 -7.808 1.00 97.75 228 VAL A N 1
ATOM 1834 C CA . VAL A 1 228 ? 6.939 -8.522 -7.141 1.00 97.75 228 VAL A CA 1
ATOM 1835 C C . VAL A 1 228 ? 5.541 -7.942 -7.226 1.00 97.75 228 VAL A C 1
ATOM 1837 O O . VAL A 1 228 ? 4.797 -8.212 -8.176 1.00 97.75 228 VAL A O 1
ATOM 1840 N N . VAL A 1 229 ? 5.190 -7.138 -6.234 1.00 97.56 229 VAL A N 1
ATOM 1841 C CA . VAL A 1 229 ? 3.990 -6.315 -6.267 1.00 97.56 229 VAL A CA 1
ATOM 1842 C C . VAL A 1 229 ? 4.394 -4.857 -6.412 1.00 97.56 229 VAL A C 1
ATOM 1844 O O . VAL A 1 229 ? 5.313 -4.395 -5.738 1.00 97.56 229 VAL A O 1
ATOM 1847 N N . LEU A 1 230 ? 3.700 -4.132 -7.285 1.00 97.38 230 LEU A N 1
ATOM 1848 C CA . LEU A 1 230 ? 3.814 -2.685 -7.403 1.00 97.38 230 LEU A CA 1
ATOM 1849 C C . LEU A 1 230 ? 2.463 -2.030 -7.150 1.00 97.38 230 LEU A C 1
ATOM 1851 O O . LEU A 1 230 ? 1.457 -2.429 -7.738 1.00 97.38 230 LEU A O 1
ATOM 1855 N N . PHE A 1 231 ? 2.424 -1.035 -6.273 1.00 96.88 231 PHE A N 1
ATOM 1856 C CA . PHE A 1 231 ? 1.176 -0.397 -5.858 1.00 96.88 231 PHE A CA 1
ATOM 1857 C C . PHE A 1 231 ? 1.401 1.048 -5.410 1.00 96.88 231 PHE A C 1
ATOM 1859 O O . PHE A 1 231 ? 2.510 1.448 -5.064 1.00 96.88 231 PHE A O 1
ATOM 1866 N N . ALA A 1 232 ? 0.342 1.854 -5.442 1.00 96.38 232 ALA A N 1
ATOM 1867 C CA . ALA A 1 232 ? 0.375 3.203 -4.886 1.00 96.38 232 ALA A CA 1
ATOM 1868 C C . ALA A 1 232 ? 0.279 3.135 -3.350 1.00 96.38 232 ALA A C 1
ATOM 1870 O O . ALA A 1 232 ? -0.503 2.322 -2.856 1.00 96.38 232 ALA A O 1
ATOM 1871 N N . PRO A 1 233 ? 0.973 3.994 -2.581 1.00 97.19 233 PRO A N 1
ATOM 1872 C CA . PRO A 1 233 ? 0.878 4.010 -1.122 1.00 97.19 233 PRO A CA 1
ATOM 1873 C C . PRO A 1 233 ? -0.556 4.024 -0.580 1.00 97.19 233 PRO A C 1
ATOM 1875 O O . PRO A 1 233 ? -0.890 3.247 0.313 1.00 97.19 233 PRO A O 1
ATOM 1878 N N . GLY A 1 234 ? -1.436 4.835 -1.177 1.00 96.12 234 GLY A N 1
ATOM 1879 C CA . GLY A 1 234 ? -2.832 4.924 -0.756 1.00 96.12 234 GLY A CA 1
ATOM 1880 C C . GLY A 1 234 ? -3.656 3.646 -0.979 1.00 96.12 234 GLY A C 1
ATOM 1881 O O . GLY A 1 234 ? -4.708 3.488 -0.369 1.00 96.12 234 GLY A O 1
ATOM 1882 N N . ALA A 1 235 ? -3.177 2.683 -1.779 1.00 95.81 235 ALA A N 1
ATOM 1883 C CA . ALA A 1 235 ? -3.858 1.398 -1.966 1.00 95.81 235 ALA A CA 1
ATOM 1884 C C . ALA A 1 235 ? -3.905 0.555 -0.679 1.00 95.81 235 ALA A C 1
ATOM 1886 O O . ALA A 1 235 ? -4.826 -0.244 -0.513 1.00 95.81 235 ALA A O 1
ATOM 1887 N N . ILE A 1 236 ? -2.958 0.763 0.250 1.00 96.94 236 ILE A N 1
ATOM 1888 C CA . ILE A 1 236 ? -2.923 0.052 1.538 1.00 96.94 236 ILE A CA 1
ATOM 1889 C C . ILE A 1 236 ? -4.217 0.258 2.320 1.00 96.94 236 ILE A C 1
ATOM 1891 O O . ILE A 1 236 ? -4.687 -0.677 2.964 1.00 96.94 236 ILE A O 1
ATOM 1895 N N . TYR A 1 237 ? -4.829 1.438 2.236 1.00 96.12 237 TYR A N 1
ATOM 1896 C CA . TYR A 1 237 ? -6.028 1.748 3.005 1.00 96.12 237 TYR A CA 1
ATOM 1897 C C . TYR A 1 237 ? -7.268 0.965 2.586 1.00 96.12 237 TYR A C 1
ATOM 1899 O O . TYR A 1 237 ? -8.222 0.944 3.340 1.00 96.12 237 TYR A O 1
ATOM 1907 N N . GLU A 1 238 ? -7.300 0.278 1.444 1.00 94.44 238 GLU A N 1
ATOM 1908 C CA . GLU A 1 238 ? -8.445 -0.593 1.133 1.00 94.44 238 GLU A CA 1
ATOM 1909 C C . GLU A 1 238 ? -8.399 -1.919 1.914 1.00 94.44 238 GLU A C 1
ATOM 1911 O O . GLU A 1 238 ? -9.414 -2.597 2.057 1.00 94.44 238 GLU A O 1
ATOM 1916 N N . VAL A 1 239 ? -7.228 -2.290 2.445 1.00 96.56 239 VAL A N 1
ATOM 1917 C CA . VAL A 1 239 ? -6.972 -3.610 3.049 1.00 96.56 239 VAL A CA 1
ATOM 1918 C C . VAL A 1 239 ? -6.111 -3.573 4.305 1.00 96.56 239 VAL A C 1
ATOM 1920 O O . VAL A 1 239 ? -5.652 -4.618 4.760 1.00 96.56 239 VAL A O 1
ATOM 1923 N N . LEU A 1 240 ? -5.866 -2.399 4.885 1.00 97.56 240 LEU A N 1
ATOM 1924 C CA . LEU A 1 240 ? -4.887 -2.202 5.960 1.00 97.56 240 LEU A CA 1
ATOM 1925 C C . LEU A 1 240 ? -5.017 -3.210 7.126 1.00 97.56 240 LEU A C 1
ATOM 1927 O O . LEU A 1 240 ? -3.989 -3.756 7.524 1.00 97.56 240 LEU A O 1
ATOM 1931 N N . PRO A 1 241 ? -6.215 -3.557 7.643 1.00 97.81 241 PRO A N 1
ATOM 1932 C CA . PRO A 1 241 ? -6.354 -4.580 8.683 1.00 97.81 241 PRO A CA 1
ATOM 1933 C C . PRO A 1 241 ? -5.779 -5.944 8.293 1.00 97.81 241 PRO A C 1
ATOM 1935 O O . PRO A 1 241 ? -5.140 -6.596 9.119 1.00 97.81 241 PRO A O 1
ATOM 1938 N N . LEU A 1 242 ? -5.923 -6.347 7.025 1.00 98.19 242 LEU A N 1
ATOM 1939 C CA . LEU A 1 242 ? -5.422 -7.628 6.520 1.00 98.19 242 LEU A CA 1
ATOM 1940 C C . LEU A 1 242 ? -3.893 -7.703 6.571 1.00 98.19 242 LEU A C 1
ATOM 1942 O O . LEU A 1 242 ? -3.345 -8.790 6.740 1.00 98.19 242 LEU A O 1
ATOM 1946 N N . TRP A 1 243 ? -3.200 -6.561 6.493 1.00 98.31 243 TRP A N 1
ATOM 1947 C CA . TRP A 1 243 ? -1.748 -6.508 6.678 1.00 98.31 243 TRP A CA 1
ATOM 1948 C C . TRP A 1 243 ? -1.332 -6.890 8.103 1.00 98.31 243 TRP A C 1
ATOM 1950 O O . TRP A 1 243 ? -0.231 -7.386 8.338 1.00 98.31 243 TRP A O 1
ATOM 1960 N N . LEU A 1 244 ? -2.207 -6.646 9.077 1.00 98.31 244 LEU A N 1
ATOM 1961 C CA . LEU A 1 244 ? -1.900 -6.775 10.495 1.00 98.31 244 LEU A CA 1
ATOM 1962 C C . LEU A 1 244 ? -2.494 -8.033 11.131 1.00 98.31 244 LEU A C 1
ATOM 1964 O O . LEU A 1 244 ? -1.910 -8.514 12.098 1.00 98.31 244 LEU A O 1
ATOM 1968 N N . ALA A 1 245 ? -3.558 -8.605 10.563 1.00 97.62 245 ALA A N 1
ATOM 1969 C CA . ALA A 1 245 ? -4.317 -9.721 11.132 1.00 97.62 245 ALA A CA 1
ATOM 1970 C C . ALA A 1 245 ? -3.463 -10.937 11.536 1.00 97.62 245 ALA A C 1
ATOM 1972 O O . ALA A 1 245 ? -3.530 -11.386 12.681 1.00 97.62 245 ALA A O 1
ATOM 1973 N N . GLU A 1 246 ? -2.614 -11.424 10.628 1.00 96.44 246 GLU A N 1
ATOM 1974 C CA . GLU A 1 246 ? -1.979 -12.741 10.760 1.00 96.44 246 GLU A CA 1
ATOM 1975 C C . GLU A 1 246 ? -1.133 -12.916 12.018 1.00 96.44 246 GLU A C 1
ATOM 1977 O O . GLU A 1 246 ? -0.218 -12.132 12.290 1.00 96.44 246 GLU A O 1
ATOM 1982 N N . GLY A 1 247 ? -1.395 -14.002 12.747 1.00 94.94 247 GLY A N 1
ATOM 1983 C CA . GLY A 1 247 ? -0.605 -14.396 13.914 1.00 94.94 247 GLY A CA 1
ATOM 1984 C C . GLY A 1 247 ? -0.753 -13.450 15.106 1.00 94.94 247 GLY A C 1
ATOM 1985 O O . GLY A 1 247 ? 0.126 -13.411 15.964 1.00 94.94 247 GLY A O 1
ATOM 1986 N N . THR A 1 248 ? -1.833 -12.667 15.157 1.00 96.00 248 THR A N 1
ATOM 1987 C CA . THR A 1 248 ? -2.096 -11.715 16.242 1.00 96.00 248 THR A CA 1
ATOM 1988 C C . THR A 1 248 ? -3.329 -12.120 17.045 1.00 96.00 248 THR A C 1
ATOM 1990 O O . THR A 1 248 ? -4.204 -12.805 16.517 1.00 96.00 248 THR A O 1
ATOM 1993 N N . PRO A 1 249 ? -3.463 -11.677 18.309 1.00 94.88 249 PRO A N 1
ATOM 1994 C CA . PRO A 1 249 ? -4.688 -11.902 19.082 1.00 94.88 249 PRO A CA 1
ATOM 1995 C C . PRO A 1 249 ? -5.916 -11.202 18.478 1.00 94.88 249 PRO A C 1
ATOM 1997 O O . PRO A 1 249 ? -7.038 -11.492 18.878 1.00 94.88 249 PRO A O 1
ATOM 2000 N N . CYS A 1 250 ? -5.712 -10.288 17.523 1.00 95.19 250 CYS A N 1
ATOM 2001 C CA . CYS A 1 250 ? -6.770 -9.560 16.835 1.00 95.19 250 CYS A CA 1
ATOM 2002 C C . CYS A 1 250 ? -7.149 -10.194 15.487 1.00 95.19 250 CYS A C 1
ATOM 2004 O O . CYS A 1 250 ? -7.892 -9.560 14.739 1.00 95.19 250 CYS A O 1
ATOM 2006 N N . ASP A 1 251 ? -6.636 -11.387 15.147 1.00 95.88 251 ASP A N 1
ATOM 2007 C CA . ASP A 1 251 ? -6.803 -11.998 13.821 1.00 95.88 251 ASP A CA 1
ATOM 2008 C C . ASP A 1 251 ? -8.278 -12.030 13.396 1.00 95.88 251 ASP A C 1
ATOM 2010 O O . ASP A 1 251 ? -8.612 -11.455 12.364 1.00 95.88 251 ASP A O 1
ATOM 2014 N N . ASP A 1 252 ? -9.182 -12.544 14.232 1.00 95.06 252 ASP A N 1
ATOM 2015 C CA . ASP A 1 252 ? -10.619 -12.623 13.921 1.00 95.06 252 ASP A CA 1
ATOM 2016 C C . ASP A 1 252 ? -11.244 -11.257 13.588 1.00 95.06 252 ASP A C 1
ATOM 2018 O O . ASP A 1 252 ? -12.064 -11.140 12.676 1.00 95.06 252 ASP A O 1
ATOM 2022 N N . ALA A 1 253 ? -10.841 -10.203 14.304 1.00 95.50 253 ALA A N 1
ATOM 2023 C CA . ALA A 1 253 ? -11.372 -8.856 14.110 1.00 95.50 253 ALA A CA 1
ATOM 2024 C C . ALA A 1 253 ? -10.754 -8.144 12.896 1.00 95.50 253 ALA A C 1
ATOM 2026 O O . ALA A 1 253 ? -11.441 -7.377 12.227 1.00 95.50 253 ALA A O 1
ATOM 2027 N N . LEU A 1 254 ? -9.472 -8.390 12.612 1.00 96.88 254 LEU A N 1
ATOM 2028 C CA . LEU A 1 254 ? -8.726 -7.738 11.532 1.00 96.88 254 LEU A CA 1
ATOM 2029 C C . LEU A 1 254 ? -8.820 -8.482 10.191 1.00 96.88 254 LEU A C 1
ATOM 2031 O O . LEU A 1 254 ? -8.429 -7.933 9.167 1.00 96.88 254 LEU A O 1
ATOM 2035 N N . SER A 1 255 ? -9.331 -9.714 10.179 1.00 96.31 255 SER A N 1
ATOM 2036 C CA . SER A 1 255 ? -9.481 -10.534 8.964 1.00 96.31 255 SER A CA 1
ATOM 2037 C C . SER A 1 255 ? -10.650 -10.133 8.076 1.00 96.31 255 SER A C 1
ATOM 2039 O O . SER A 1 255 ? -10.692 -10.532 6.915 1.00 96.31 255 SER A O 1
ATOM 2041 N N . SER A 1 256 ? -11.611 -9.382 8.615 1.00 92.06 256 SER A N 1
ATOM 2042 C CA . SER A 1 256 ? -12.725 -8.828 7.852 1.00 92.06 256 SER A CA 1
ATOM 2043 C C . SER A 1 256 ? -12.516 -7.331 7.655 1.00 92.06 256 SER A C 1
ATOM 2045 O O . SER A 1 256 ? -12.206 -6.592 8.590 1.00 92.06 256 SER A O 1
ATOM 2047 N N . THR A 1 257 ? -12.728 -6.874 6.424 1.00 92.81 257 THR A N 1
ATOM 2048 C CA . THR A 1 257 ? -12.738 -5.451 6.074 1.00 92.81 257 THR A CA 1
ATOM 2049 C C . THR A 1 257 ? -14.100 -4.794 6.316 1.00 92.81 257 THR A C 1
ATOM 2051 O O . THR A 1 257 ? -14.220 -3.588 6.150 1.00 92.81 257 THR A O 1
ATOM 2054 N N . ASP A 1 258 ? -15.128 -5.543 6.730 1.00 94.19 258 ASP A N 1
ATOM 2055 C CA . ASP A 1 258 ? -16.509 -5.038 6.821 1.00 94.19 258 ASP A CA 1
ATOM 2056 C C . ASP A 1 258 ? -16.676 -3.971 7.910 1.00 94.19 258 ASP A C 1
ATOM 2058 O O . ASP A 1 258 ? -17.486 -3.055 7.787 1.00 94.19 258 ASP A O 1
ATOM 2062 N N . LYS A 1 259 ? -15.889 -4.087 8.985 1.00 94.25 259 LYS A N 1
ATOM 2063 C CA . LYS A 1 259 ? -15.863 -3.133 10.106 1.00 94.25 259 LYS A CA 1
ATOM 2064 C C . LYS A 1 259 ? -14.767 -2.082 9.966 1.00 94.25 259 LYS A C 1
ATOM 2066 O O . LYS A 1 259 ? -14.620 -1.236 10.847 1.00 94.25 259 LYS A O 1
ATOM 2071 N N . TYR A 1 260 ? -13.971 -2.164 8.903 1.00 95.69 260 TYR A N 1
ATOM 2072 C CA . TYR A 1 260 ? -12.857 -1.263 8.684 1.00 95.69 260 TYR A CA 1
ATOM 2073 C C . TYR A 1 260 ? -13.304 -0.039 7.905 1.00 95.69 260 TYR A C 1
ATOM 2075 O O . TYR A 1 260 ? -13.730 -0.124 6.755 1.00 95.69 260 TYR A O 1
ATOM 2083 N N . THR A 1 261 ? -13.190 1.120 8.542 1.00 91.88 261 THR A N 1
ATOM 2084 C CA . THR A 1 261 ? -13.496 2.399 7.907 1.00 91.88 261 THR A CA 1
ATOM 2085 C C . THR A 1 261 ? -12.511 3.463 8.383 1.00 91.88 261 THR A C 1
ATOM 2087 O O . THR A 1 261 ? -11.838 3.297 9.399 1.00 91.88 261 THR A O 1
ATOM 2090 N N . GLY A 1 262 ? -12.433 4.586 7.665 1.00 87.56 262 GLY A N 1
ATOM 2091 C CA . GLY A 1 262 ? -11.724 5.772 8.153 1.00 87.56 262 GLY A CA 1
ATOM 2092 C C . GLY A 1 262 ? -12.448 6.506 9.291 1.00 87.56 262 GLY A C 1
ATOM 2093 O O . GLY A 1 262 ? -11.909 7.473 9.822 1.00 87.56 262 GLY A O 1
ATOM 2094 N N . LYS A 1 263 ? -13.663 6.073 9.649 1.00 90.38 263 LYS A N 1
ATOM 2095 C CA . LYS A 1 263 ? -14.508 6.689 10.671 1.00 90.38 263 LYS A CA 1
ATOM 2096 C C . LYS A 1 263 ? -14.392 5.944 11.991 1.00 90.38 263 LYS A C 1
ATOM 2098 O O . LYS A 1 263 ? -14.277 4.719 12.028 1.00 90.38 263 LYS A O 1
ATOM 2103 N N . ILE A 1 264 ? -14.448 6.693 13.084 1.00 92.44 264 ILE A N 1
ATOM 2104 C CA . ILE A 1 264 ? -14.385 6.133 14.433 1.00 92.44 264 ILE A CA 1
ATOM 2105 C C . ILE A 1 264 ? -15.805 5.759 14.862 1.00 92.44 264 ILE A C 1
ATOM 2107 O O . ILE A 1 264 ? -16.667 6.632 14.935 1.00 92.44 264 ILE A O 1
ATOM 2111 N N . ALA A 1 265 ? -16.029 4.477 15.148 1.00 93.69 265 ALA A N 1
ATOM 2112 C CA . ALA A 1 265 ? -17.323 3.934 15.555 1.00 93.69 265 ALA A CA 1
ATOM 2113 C C . ALA A 1 265 ? -17.153 2.797 16.574 1.00 93.69 265 ALA A C 1
ATOM 2115 O O . ALA A 1 265 ? -16.096 2.157 16.636 1.00 93.69 265 ALA A O 1
ATOM 2116 N N . ASP A 1 266 ? -18.203 2.525 17.352 1.00 94.69 266 ASP A N 1
ATOM 2117 C CA . ASP A 1 266 ? -18.208 1.423 18.320 1.00 94.69 266 ASP A CA 1
ATOM 2118 C C . ASP A 1 266 ? -18.114 0.053 17.629 1.00 94.69 266 ASP A C 1
ATOM 2120 O O . ASP A 1 266 ? -18.794 -0.222 16.640 1.00 94.69 266 ASP A O 1
ATOM 2124 N N . GLY A 1 267 ? -17.226 -0.808 18.128 1.00 93.38 267 GLY A N 1
ATOM 2125 C CA . GLY A 1 267 ? -16.901 -2.093 17.508 1.00 93.38 267 GLY A CA 1
ATOM 2126 C C . GLY A 1 267 ? -16.182 -1.983 16.157 1.00 93.38 267 GLY A C 1
ATOM 2127 O O . GLY A 1 267 ? -15.974 -3.011 15.505 1.00 93.38 267 GLY A O 1
ATOM 2128 N N . GLY A 1 268 ? -15.828 -0.768 15.726 1.00 95.38 268 GLY A N 1
ATOM 2129 C CA . GLY A 1 268 ? -15.143 -0.493 14.470 1.00 95.38 268 GLY A CA 1
ATOM 2130 C C . GLY A 1 268 ? -13.657 -0.845 14.512 1.00 95.38 268 GLY A C 1
ATOM 2131 O O . GLY A 1 268 ? -13.017 -0.856 15.567 1.00 95.38 268 GLY A O 1
ATOM 2132 N N . VAL A 1 269 ? -13.099 -1.112 13.334 1.00 97.25 269 VAL A N 1
ATOM 2133 C CA . VAL A 1 269 ? -11.658 -1.266 13.128 1.00 97.25 269 VAL A CA 1
ATOM 2134 C C . VAL A 1 269 ? -11.140 0.010 12.482 1.00 97.25 269 VAL A C 1
ATOM 2136 O O . VAL A 1 269 ? -11.666 0.449 11.461 1.00 97.25 269 VAL A O 1
ATOM 2139 N N . VAL A 1 270 ? -10.089 0.588 13.055 1.00 96.94 270 VAL A N 1
ATOM 2140 C CA . VAL A 1 270 ? -9.369 1.726 12.473 1.00 96.94 270 VAL A CA 1
ATOM 2141 C C . VAL A 1 270 ? -7.912 1.352 12.260 1.00 96.94 270 VAL A C 1
ATOM 2143 O O . VAL A 1 270 ? -7.354 0.545 13.003 1.00 96.94 270 VAL A O 1
ATOM 2146 N N . GLY A 1 271 ? -7.268 1.947 11.260 1.00 97.00 271 GLY A N 1
ATOM 2147 C CA . GLY A 1 271 ? -5.849 1.724 11.028 1.00 97.00 271 GLY A CA 1
ATOM 2148 C C . GLY A 1 271 ? -5.205 2.798 10.168 1.00 97.00 271 GLY A C 1
ATOM 2149 O O . GLY A 1 271 ? -5.876 3.437 9.356 1.00 97.00 271 GLY A O 1
ATOM 2150 N N . TRP A 1 272 ? -3.909 3.010 10.390 1.00 97.75 272 TRP A N 1
ATOM 2151 C CA . TRP A 1 272 ? -3.128 4.086 9.784 1.00 97.75 272 TRP A CA 1
ATOM 2152 C C . TRP A 1 272 ? -1.628 3.741 9.745 1.00 97.75 272 TRP A C 1
ATOM 2154 O O . TRP A 1 272 ? -1.143 3.049 10.650 1.00 97.75 272 TRP A O 1
ATOM 2164 N N . PRO A 1 273 ? -0.861 4.230 8.754 1.00 97.62 273 PRO A N 1
ATOM 2165 C CA . PRO A 1 273 ? 0.595 4.236 8.814 1.00 97.62 273 PRO A CA 1
ATOM 2166 C C . PRO A 1 273 ? 1.091 5.245 9.861 1.00 97.62 273 PRO A C 1
ATOM 2168 O O . PRO A 1 273 ? 0.939 6.453 9.715 1.00 97.62 273 PRO A O 1
ATOM 2171 N N . VAL A 1 274 ? 1.711 4.758 10.934 1.00 97.62 274 VAL A N 1
ATOM 2172 C CA . VAL A 1 274 ? 2.212 5.601 12.039 1.00 97.62 274 VAL A CA 1
ATOM 2173 C C . VAL A 1 274 ? 3.643 6.086 11.830 1.00 97.62 274 VAL A C 1
ATOM 2175 O O . VAL A 1 274 ? 4.076 7.041 12.469 1.00 97.62 274 VAL A O 1
ATOM 2178 N N . HIS A 1 275 ? 4.392 5.433 10.945 1.00 97.62 275 HIS A N 1
ATOM 2179 C CA . HIS A 1 275 ? 5.747 5.831 10.585 1.00 97.62 275 HIS A CA 1
ATOM 2180 C C . HIS A 1 275 ? 6.049 5.406 9.153 1.00 97.62 275 HIS A C 1
ATOM 2182 O O . HIS A 1 275 ? 5.780 4.266 8.786 1.00 97.62 275 HIS A O 1
ATOM 2188 N N . ILE A 1 276 ? 6.651 6.296 8.367 1.00 97.44 276 ILE A N 1
ATOM 2189 C CA . ILE A 1 276 ? 7.129 6.020 7.011 1.00 97.44 276 ILE A CA 1
ATOM 2190 C C . ILE A 1 276 ? 8.523 6.640 6.896 1.00 97.44 276 ILE A C 1
ATOM 2192 O O . ILE A 1 276 ? 8.680 7.851 7.073 1.00 97.44 276 ILE A O 1
ATOM 2196 N N . SER A 1 277 ? 9.544 5.827 6.631 1.00 97.75 277 SER A N 1
ATOM 2197 C CA . SER A 1 277 ? 10.883 6.349 6.357 1.00 97.75 277 SER A CA 1
ATOM 2198 C C . SER A 1 277 ? 10.960 6.935 4.942 1.00 97.75 277 SER A C 1
ATOM 2200 O O . SER A 1 277 ? 10.179 6.589 4.056 1.00 97.75 277 SER A O 1
ATOM 2202 N N . ARG A 1 278 ? 11.888 7.873 4.725 1.00 95.94 278 ARG A N 1
ATOM 2203 C CA . ARG A 1 278 ? 12.093 8.505 3.413 1.00 95.94 278 ARG A CA 1
ATOM 2204 C C . ARG A 1 278 ? 13.229 7.806 2.665 1.00 95.94 278 ARG A C 1
ATOM 2206 O O . ARG A 1 278 ? 14.291 7.626 3.268 1.00 95.94 278 ARG A O 1
ATOM 2213 N N . PRO A 1 279 ? 13.074 7.506 1.364 1.00 95.75 279 PRO A N 1
ATOM 2214 C CA . PRO A 1 279 ? 14.164 6.939 0.581 1.00 95.75 279 PRO A CA 1
ATOM 2215 C C . PRO A 1 279 ? 15.276 7.979 0.404 1.00 95.75 279 PRO A C 1
ATOM 2217 O O . PRO A 1 279 ? 15.008 9.156 0.125 1.00 95.75 279 PRO A O 1
ATOM 2220 N N . LYS A 1 280 ? 16.545 7.566 0.504 1.00 95.94 280 LYS A N 1
ATOM 2221 C CA . LYS A 1 280 ? 17.687 8.470 0.276 1.00 95.94 280 LYS A CA 1
ATOM 2222 C C . LYS A 1 280 ? 18.017 8.564 -1.213 1.00 95.94 280 LYS A C 1
ATOM 2224 O O . LYS A 1 280 ? 19.086 8.168 -1.676 1.00 95.94 280 LYS A O 1
ATOM 2229 N N . ARG A 1 281 ? 17.091 9.154 -1.976 1.00 93.62 281 ARG A N 1
ATOM 2230 C CA . ARG A 1 281 ? 17.135 9.141 -3.447 1.00 93.62 281 ARG A CA 1
ATOM 2231 C C . ARG A 1 281 ? 18.409 9.734 -4.045 1.00 93.62 281 ARG A C 1
ATOM 2233 O O . ARG A 1 281 ? 18.868 9.241 -5.073 1.00 93.62 281 ARG A O 1
ATOM 2240 N N . ALA A 1 282 ? 18.975 10.748 -3.386 1.00 91.94 282 ALA A N 1
ATOM 2241 C CA . ALA A 1 282 ? 20.183 11.454 -3.815 1.00 91.94 282 ALA A CA 1
ATOM 2242 C C . ALA A 1 282 ? 21.431 10.558 -3.895 1.00 91.94 282 ALA A C 1
ATOM 2244 O O . ALA A 1 282 ? 22.341 10.860 -4.658 1.00 91.94 282 ALA A O 1
ATOM 2245 N N . ILE A 1 283 ? 21.467 9.462 -3.132 1.00 93.56 283 ILE A N 1
ATOM 2246 C CA . ILE A 1 283 ? 22.579 8.501 -3.126 1.00 93.56 283 ILE A CA 1
ATOM 2247 C C . ILE A 1 283 ? 22.201 7.157 -3.766 1.00 93.56 283 ILE A C 1
ATOM 2249 O O . ILE A 1 283 ? 22.931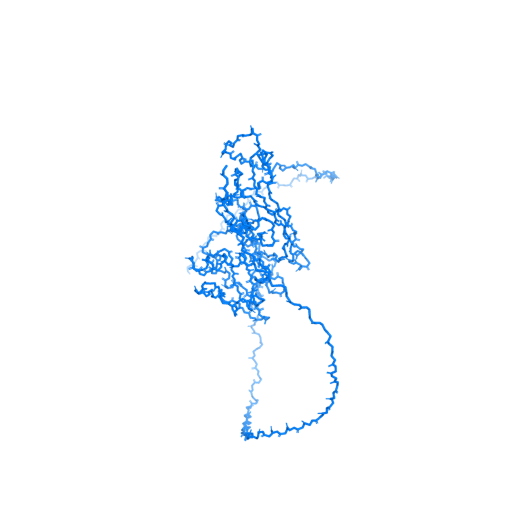 6.183 -3.626 1.00 93.56 283 ILE A O 1
ATOM 2253 N N . GLY A 1 284 ? 21.069 7.096 -4.476 1.00 93.19 284 GLY A N 1
ATOM 2254 C CA . GLY A 1 284 ? 20.601 5.889 -5.167 1.00 93.19 284 GLY A CA 1
ATOM 2255 C C . GLY A 1 284 ? 19.818 4.900 -4.297 1.00 93.19 284 GLY A C 1
ATOM 2256 O O . GLY A 1 284 ? 19.241 3.962 -4.830 1.00 93.19 284 GLY A O 1
ATOM 2257 N N . GLU A 1 285 ? 19.710 5.127 -2.988 1.00 96.06 285 GLU A N 1
ATOM 2258 C CA . GLU A 1 285 ? 18.903 4.274 -2.106 1.00 96.06 285 GLU A CA 1
ATOM 2259 C C . GLU A 1 285 ? 17.404 4.510 -2.354 1.00 96.06 285 GLU A C 1
ATOM 2261 O O . GLU A 1 285 ? 16.943 5.648 -2.549 1.00 96.06 285 GLU A O 1
ATOM 2266 N N . ARG A 1 286 ? 16.641 3.417 -2.372 1.00 97.12 286 ARG A N 1
ATOM 2267 C CA . ARG A 1 286 ? 15.185 3.395 -2.613 1.00 97.12 286 ARG A CA 1
ATOM 2268 C C . ARG A 1 286 ? 14.423 2.716 -1.481 1.00 97.12 286 ARG A C 1
ATOM 2270 O O . ARG A 1 286 ? 13.200 2.764 -1.464 1.00 97.12 286 ARG A O 1
ATOM 2277 N N . GLU A 1 287 ? 15.139 2.102 -0.554 1.00 98.00 287 GLU A N 1
ATOM 2278 C CA . GLU A 1 287 ? 14.616 1.368 0.582 1.00 98.00 287 GLU A CA 1
ATOM 2279 C C . GLU A 1 287 ? 13.825 2.301 1.499 1.00 98.00 287 GLU A C 1
ATOM 2281 O O . GLU A 1 287 ? 14.272 3.394 1.863 1.00 98.00 287 GLU A O 1
ATOM 2286 N N . VAL A 1 288 ? 12.640 1.841 1.873 1.00 98.31 288 VAL A N 1
ATOM 2287 C CA . VAL A 1 288 ? 11.768 2.472 2.851 1.00 98.31 288 VAL A CA 1
ATOM 2288 C C . VAL A 1 288 ? 11.225 1.414 3.798 1.00 98.31 288 VAL A C 1
ATOM 2290 O O . VAL A 1 288 ? 11.146 0.230 3.484 1.00 98.31 288 VAL A O 1
ATOM 2293 N N . GLU A 1 289 ? 10.812 1.865 4.967 1.00 98.25 289 GLU A N 1
ATOM 2294 C CA . GLU A 1 289 ? 10.101 1.069 5.948 1.00 98.25 289 GLU A CA 1
ATOM 2295 C C . GLU A 1 289 ? 8.852 1.842 6.325 1.00 98.25 289 GLU A C 1
ATOM 2297 O O . GLU A 1 289 ? 8.923 3.022 6.689 1.00 98.25 289 GLU A O 1
ATOM 2302 N N . PHE A 1 290 ? 7.708 1.176 6.261 1.00 98.44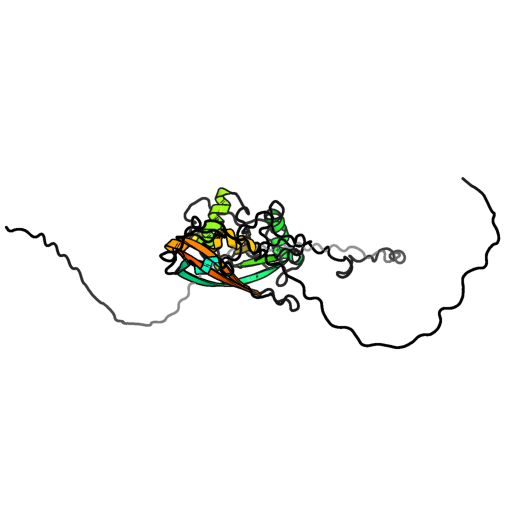 290 PHE A N 1
ATOM 2303 C CA . PHE A 1 290 ? 6.466 1.739 6.755 1.00 98.44 290 PHE A CA 1
ATOM 2304 C C . PHE A 1 290 ? 5.915 0.870 7.873 1.00 98.44 290 PHE A C 1
ATOM 2306 O O . PHE A 1 290 ? 5.989 -0.360 7.855 1.00 98.44 290 PHE A O 1
ATOM 2313 N N . ARG A 1 291 ? 5.384 1.536 8.889 1.00 98.69 291 ARG A N 1
ATOM 2314 C CA . ARG A 1 291 ? 4.818 0.913 10.069 1.00 98.69 291 ARG A CA 1
ATOM 2315 C C . ARG A 1 291 ? 3.325 1.143 10.085 1.00 98.69 291 ARG A C 1
ATOM 2317 O O . ARG A 1 291 ? 2.877 2.286 10.150 1.00 98.69 291 ARG A O 1
ATOM 2324 N N . LEU A 1 292 ? 2.576 0.055 10.046 1.00 98.56 292 LEU A N 1
ATOM 2325 C CA . LEU A 1 292 ? 1.124 0.076 10.099 1.00 98.56 292 LEU A CA 1
ATOM 2326 C C . LEU A 1 292 ? 0.668 -0.218 11.520 1.00 98.56 292 LEU A C 1
ATOM 2328 O O . LEU A 1 292 ? 1.220 -1.099 12.179 1.00 98.56 292 LEU A O 1
ATOM 2332 N N . LYS A 1 293 ? -0.367 0.495 11.956 1.00 98.31 293 LYS A N 1
ATOM 2333 C CA . LYS A 1 293 ? -1.053 0.268 13.224 1.00 98.31 293 LYS A CA 1
ATOM 2334 C C . LYS A 1 293 ? -2.546 0.111 12.975 1.00 98.31 293 LYS A C 1
ATOM 2336 O O . LYS A 1 293 ? -3.118 0.900 12.224 1.00 98.31 293 LYS A O 1
ATOM 2341 N N . ALA A 1 294 ? -3.173 -0.859 13.630 1.00 98.12 294 ALA A N 1
ATOM 2342 C CA . ALA A 1 294 ? -4.623 -1.009 13.663 1.00 98.12 294 ALA A CA 1
ATOM 2343 C C . ALA A 1 294 ? -5.120 -1.242 15.087 1.00 98.12 294 ALA A C 1
ATOM 2345 O O . ALA A 1 294 ? -4.433 -1.843 15.917 1.00 98.12 294 ALA A O 1
ATOM 2346 N N . GLN A 1 295 ? -6.326 -0.748 15.351 1.00 97.62 295 GLN A N 1
ATOM 2347 C CA . GLN A 1 295 ? -7.002 -0.852 16.634 1.00 97.62 295 GLN A CA 1
ATOM 2348 C C . GLN A 1 295 ? -8.461 -1.262 16.438 1.00 97.62 295 GLN A C 1
ATOM 2350 O O . GLN A 1 295 ? -9.135 -0.784 15.524 1.00 97.62 295 GLN A O 1
ATOM 2355 N N . VAL A 1 296 ? -8.946 -2.123 17.331 1.00 97.31 296 VAL A N 1
ATOM 2356 C CA . VAL A 1 296 ? -10.370 -2.443 17.477 1.00 97.31 296 VAL A CA 1
ATOM 2357 C C . VAL A 1 296 ? -10.924 -1.580 18.599 1.00 97.31 296 VAL A C 1
ATOM 2359 O O . VAL A 1 296 ? -10.437 -1.648 19.732 1.00 97.31 296 VAL A O 1
ATOM 2362 N N . LEU A 1 297 ? -11.918 -0.760 18.281 1.00 96.69 297 LEU A N 1
ATOM 2363 C CA . LEU A 1 297 ? -12.447 0.247 19.191 1.00 96.69 297 LEU A CA 1
ATOM 2364 C C . LEU A 1 297 ? -13.719 -0.236 19.881 1.00 96.69 297 LEU A C 1
ATOM 2366 O O . LEU A 1 297 ? -14.543 -0.928 19.287 1.00 96.69 297 LEU A O 1
ATOM 2370 N N . LYS A 1 298 ? -13.882 0.166 21.138 1.00 96.56 298 LYS A N 1
ATOM 2371 C CA . LYS A 1 298 ? -15.101 -0.015 21.921 1.00 96.56 298 LYS A CA 1
ATOM 2372 C C . LYS A 1 298 ? -15.434 1.289 22.631 1.00 96.56 298 LYS A C 1
ATOM 2374 O O . LYS A 1 298 ? -14.552 1.889 23.232 1.00 96.56 298 LYS A O 1
ATOM 2379 N N . LEU A 1 299 ? -16.669 1.758 22.551 1.00 96.06 299 LEU A N 1
ATOM 2380 C CA . LEU A 1 299 ? -17.076 3.003 23.198 1.00 96.06 299 LEU A CA 1
ATOM 2381 C C . LEU A 1 299 ? -16.995 2.866 24.729 1.00 96.06 299 LEU A C 1
ATOM 2383 O O . LEU A 1 299 ? -17.407 1.846 25.288 1.00 96.06 299 LEU A O 1
ATOM 2387 N N . LYS A 1 300 ? -16.463 3.890 25.408 1.00 94.69 300 LYS A N 1
ATOM 2388 C CA . LYS A 1 300 ? -16.412 3.934 26.876 1.00 94.69 300 LYS A CA 1
ATOM 2389 C C . LYS A 1 300 ? -17.814 4.006 27.474 1.00 94.69 300 LYS A C 1
ATOM 2391 O O . LYS A 1 300 ? -18.710 4.646 26.927 1.00 94.69 300 LYS A O 1
ATOM 2396 N N . GLU A 1 301 ? -17.992 3.387 28.637 1.00 88.88 301 GLU A N 1
ATOM 2397 C CA . GLU A 1 301 ? -19.266 3.431 29.359 1.00 88.88 301 GLU A CA 1
ATOM 2398 C C . GLU A 1 301 ? -19.644 4.881 29.711 1.00 88.88 301 GLU A C 1
ATOM 2400 O O . GLU A 1 301 ? -18.872 5.601 30.344 1.00 88.88 301 GLU A O 1
ATOM 2405 N N . GLY A 1 302 ? -20.841 5.312 29.301 1.00 83.38 302 GLY A N 1
ATOM 2406 C CA . GLY A 1 302 ? -21.363 6.661 29.558 1.00 83.38 302 GLY A CA 1
ATOM 2407 C C . GLY A 1 302 ? -21.066 7.701 28.471 1.00 83.38 302 GLY A C 1
ATOM 2408 O O . GLY A 1 302 ? -21.619 8.797 28.533 1.00 83.38 302 GLY A O 1
ATOM 2409 N N . GLU A 1 303 ? -20.261 7.365 27.462 1.00 87.19 303 GLU A N 1
ATOM 2410 C CA . GLU A 1 303 ? -20.099 8.183 26.257 1.00 87.19 303 GLU A CA 1
ATOM 2411 C C . GLU A 1 303 ? -21.200 7.871 25.231 1.00 87.19 303 GLU A C 1
ATOM 2413 O O . GLU A 1 303 ? -21.807 6.799 25.237 1.00 87.19 303 GLU A O 1
ATOM 2418 N N . THR A 1 304 ? -21.465 8.820 24.335 1.00 82.06 304 THR A N 1
ATOM 2419 C CA . THR A 1 304 ? -22.404 8.654 23.215 1.00 82.06 304 THR A CA 1
ATOM 2420 C C . THR A 1 304 ? -21.657 8.749 21.888 1.00 82.06 304 THR A C 1
ATOM 2422 O O . THR A 1 304 ? -20.728 9.550 21.729 1.00 82.06 304 THR A O 1
ATOM 2425 N N . ASP A 1 305 ? -22.022 7.879 20.943 1.00 78.06 305 ASP A N 1
ATOM 2426 C CA . ASP A 1 305 ? -21.493 7.917 19.582 1.00 78.06 305 ASP A CA 1
ATOM 2427 C C . ASP A 1 305 ? -22.277 8.951 18.771 1.00 78.06 305 ASP A C 1
ATOM 2429 O O . ASP A 1 305 ? -23.327 8.663 18.201 1.00 78.06 305 ASP A O 1
ATOM 2433 N N . ASP A 1 306 ? -21.768 10.182 18.748 1.00 69.75 306 ASP A N 1
ATOM 2434 C CA . ASP A 1 306 ? -22.422 11.304 18.063 1.00 69.75 306 ASP A CA 1
ATOM 2435 C C . ASP A 1 306 ? -22.369 11.221 16.519 1.00 69.75 306 ASP A C 1
ATOM 2437 O O . ASP A 1 306 ? -22.759 12.170 15.849 1.00 69.75 306 ASP A O 1
ATOM 2441 N N . GLY A 1 307 ? -21.894 10.114 15.927 1.00 61.94 307 GLY A N 1
ATOM 2442 C CA . GLY A 1 307 ? -22.056 9.774 14.502 1.00 61.94 307 GLY A CA 1
ATOM 2443 C C . GLY A 1 307 ? -21.365 10.669 13.456 1.00 61.94 307 GLY A C 1
ATOM 2444 O O . GLY A 1 307 ? -21.186 10.233 12.317 1.00 61.94 307 GLY A O 1
ATOM 2445 N N . GLU A 1 308 ? -20.928 11.879 13.807 1.00 60.31 308 GLU A N 1
ATOM 2446 C CA . GLU A 1 308 ? -20.310 12.832 12.883 1.00 60.31 308 GLU A CA 1
ATOM 2447 C C . GLU A 1 308 ? -18.826 13.045 13.201 1.00 60.31 308 GLU A C 1
ATOM 2449 O O . GLU A 1 308 ? -18.431 13.530 14.264 1.00 60.31 308 GLU A O 1
ATOM 2454 N N . ASP A 1 309 ? -17.974 12.671 12.246 1.00 59.31 309 ASP A N 1
ATOM 2455 C CA . ASP A 1 309 ? -16.556 12.996 12.297 1.00 59.31 309 ASP A CA 1
ATOM 2456 C C . ASP A 1 309 ? -16.351 14.458 11.915 1.00 59.31 309 ASP A C 1
ATOM 2458 O O . ASP A 1 309 ? -16.610 14.868 10.783 1.00 59.31 309 ASP A O 1
ATOM 2462 N N . ILE A 1 310 ? -15.823 15.239 12.857 1.00 55.56 310 ILE A N 1
ATOM 2463 C CA . ILE A 1 310 ? -15.246 16.543 12.550 1.00 55.56 310 ILE A CA 1
ATOM 2464 C C . ILE A 1 310 ? -13.989 16.264 11.726 1.00 55.56 310 ILE A C 1
ATOM 2466 O O . ILE A 1 310 ? -12.958 15.856 12.267 1.00 55.56 310 ILE A O 1
ATOM 2470 N N . ILE A 1 311 ? -14.073 16.455 10.409 1.00 55.47 311 ILE A N 1
ATOM 2471 C CA . ILE A 1 311 ? -12.889 16.520 9.555 1.00 55.47 311 ILE A CA 1
ATOM 2472 C C . ILE A 1 311 ? -12.147 17.787 9.980 1.00 55.47 311 ILE A C 1
ATOM 2474 O O . ILE A 1 311 ? -12.496 18.892 9.574 1.00 55.47 311 ILE A O 1
ATOM 2478 N N . VAL A 1 312 ? -11.153 17.636 10.853 1.00 53.84 312 VAL A N 1
ATOM 2479 C CA . VAL A 1 312 ? -10.204 18.710 11.135 1.00 53.84 312 VAL A CA 1
ATOM 2480 C C . VAL A 1 312 ? -9.331 18.820 9.891 1.00 53.84 312 VAL A C 1
ATOM 2482 O O . VAL A 1 312 ? -8.375 18.067 9.721 1.00 53.84 312 VAL A O 1
ATOM 2485 N N . GLU A 1 313 ? -9.715 19.691 8.959 1.00 51.50 313 GLU A N 1
ATOM 2486 C CA . GLU A 1 313 ? -8.813 20.109 7.893 1.00 51.50 313 GLU A CA 1
ATOM 2487 C C . GLU A 1 313 ? -7.628 20.811 8.554 1.00 51.50 313 GLU A C 1
ATOM 2489 O O . GLU A 1 313 ? -7.764 21.879 9.146 1.00 51.50 313 GLU A O 1
ATOM 2494 N N . GLU A 1 314 ? -6.469 20.160 8.521 1.00 49.19 314 GLU A N 1
ATOM 2495 C CA . GLU A 1 314 ? -5.225 20.705 9.041 1.00 49.19 314 GLU A CA 1
ATOM 2496 C C . GLU A 1 314 ? -4.802 21.875 8.136 1.00 49.19 314 GLU A C 1
ATOM 2498 O O . GLU A 1 314 ? -4.176 21.703 7.089 1.00 49.19 314 GLU A O 1
ATOM 2503 N N . THR A 1 315 ? -5.212 23.091 8.499 1.00 35.62 315 THR A N 1
ATOM 2504 C CA . THR A 1 315 ? -4.749 24.333 7.878 1.00 35.62 315 THR A CA 1
ATOM 2505 C C . THR A 1 315 ? -3.268 24.509 8.200 1.00 35.62 315 THR A C 1
ATOM 2507 O O . THR A 1 315 ? -2.889 24.999 9.261 1.00 35.62 315 THR A O 1
ATOM 2510 N N . VAL A 1 316 ? -2.404 24.093 7.273 1.00 39.25 316 VAL A N 1
ATOM 2511 C CA . VAL A 1 316 ? -0.960 24.350 7.328 1.00 39.25 316 VAL A CA 1
ATOM 2512 C C . VAL A 1 316 ? -0.722 25.848 7.111 1.00 39.25 316 VAL A C 1
ATOM 2514 O O . VAL A 1 316 ? -0.565 26.328 5.988 1.00 39.25 316 VAL A O 1
ATOM 2517 N N . GLU A 1 317 ? -0.719 26.606 8.205 1.00 37.12 317 GLU A N 1
ATOM 2518 C CA . GLU A 1 317 ? -0.369 28.023 8.222 1.00 37.12 317 GLU A CA 1
ATOM 2519 C C . GLU A 1 317 ? 1.158 28.163 8.089 1.00 37.12 317 GLU A C 1
ATOM 2521 O O . GLU A 1 317 ? 1.940 27.964 9.021 1.00 37.12 317 GLU A O 1
ATOM 2526 N N . LYS A 1 318 ? 1.605 28.441 6.862 1.00 39.28 318 LYS A N 1
ATOM 2527 C CA . LYS A 1 318 ? 3.015 28.608 6.507 1.00 39.28 318 LYS A CA 1
ATOM 2528 C C . LYS A 1 318 ? 3.559 29.875 7.175 1.00 39.28 318 LYS A C 1
ATOM 2530 O O . LYS A 1 318 ? 3.313 30.991 6.727 1.00 39.28 318 LYS A O 1
ATOM 2535 N N . THR A 1 319 ? 4.320 29.696 8.252 1.00 34.38 319 THR A N 1
ATOM 2536 C CA . THR A 1 319 ? 5.078 30.764 8.909 1.00 34.38 319 THR A CA 1
ATOM 2537 C C . THR A 1 319 ? 6.233 31.207 8.005 1.00 34.38 319 THR A C 1
ATOM 2539 O O . THR A 1 319 ? 7.345 30.690 8.085 1.00 34.38 319 THR A O 1
ATOM 2542 N N . GLU A 1 320 ? 5.992 32.179 7.128 1.00 44.69 320 GLU A N 1
ATOM 2543 C CA . GLU A 1 320 ? 7.066 32.974 6.538 1.00 44.69 320 GLU A CA 1
ATOM 2544 C C . GLU A 1 320 ? 7.473 34.066 7.525 1.00 44.69 320 GLU A C 1
ATOM 2546 O O . GLU A 1 320 ? 6.803 35.089 7.665 1.00 44.69 320 GLU A O 1
ATOM 2551 N N . LYS A 1 321 ? 8.606 33.866 8.206 1.00 36.34 321 LYS A N 1
ATOM 2552 C CA . LYS A 1 321 ? 9.448 34.985 8.630 1.00 36.34 321 LYS A CA 1
ATOM 2553 C C . LYS A 1 321 ? 10.891 34.558 8.879 1.00 36.34 321 LYS A C 1
ATOM 2555 O O . LYS A 1 321 ? 11.192 33.821 9.812 1.00 36.34 321 LYS A O 1
ATOM 2560 N N . THR A 1 322 ? 11.765 35.237 8.138 1.00 32.34 322 THR A N 1
ATOM 2561 C CA . THR A 1 322 ? 13.138 35.636 8.495 1.00 32.34 322 THR A CA 1
ATOM 2562 C C . THR A 1 322 ? 14.271 34.794 7.912 1.00 32.34 322 THR A C 1
ATOM 2564 O O . THR A 1 322 ? 14.736 33.838 8.523 1.00 32.34 322 THR A O 1
ATOM 2567 N N . LYS A 1 323 ? 14.823 35.281 6.795 1.00 34.81 323 LYS A N 1
ATOM 2568 C CA . LYS A 1 323 ? 16.222 35.740 6.697 1.00 34.81 323 LYS A CA 1
ATOM 2569 C C . LYS A 1 323 ? 16.449 36.377 5.324 1.00 34.81 323 LYS A C 1
ATOM 2571 O O . LYS A 1 323 ? 16.550 35.652 4.353 1.00 34.81 323 LYS A O 1
ATOM 2576 N N . GLU A 1 324 ? 16.572 37.702 5.269 1.00 34.19 324 GLU A N 1
ATOM 2577 C CA . GLU A 1 324 ? 17.773 38.327 4.700 1.00 34.19 324 GLU A CA 1
ATOM 2578 C C . GLU A 1 324 ? 17.796 39.827 4.998 1.00 34.19 324 GLU A C 1
ATOM 2580 O O . GLU A 1 324 ? 16.928 40.595 4.593 1.00 34.19 324 GLU A O 1
ATOM 2585 N N . LYS A 1 325 ? 18.801 40.229 5.773 1.00 37.12 325 LYS A N 1
ATOM 2586 C CA . LYS A 1 325 ? 19.185 41.619 5.985 1.00 37.12 325 LYS A CA 1
ATOM 2587 C C . LYS A 1 325 ? 20.693 41.639 6.199 1.00 37.12 325 LYS A C 1
ATOM 2589 O O . LYS A 1 325 ? 21.122 41.650 7.343 1.00 37.12 325 LYS A O 1
ATOM 2594 N N . VAL A 1 326 ? 21.473 41.610 5.119 1.00 44.50 326 VAL A N 1
ATOM 2595 C CA . VAL A 1 326 ? 22.817 42.210 5.046 1.00 44.50 326 VAL A CA 1
ATOM 2596 C C . VAL A 1 326 ? 23.087 42.572 3.584 1.00 44.50 326 VAL A C 1
ATOM 2598 O O . VAL A 1 326 ? 23.309 41.673 2.785 1.00 44.50 326 VAL A O 1
ATOM 2601 N N . ALA A 1 327 ? 23.046 43.870 3.264 1.00 34.22 327 ALA A N 1
ATOM 2602 C CA . ALA A 1 327 ? 24.006 44.586 2.407 1.00 34.22 327 ALA A CA 1
ATOM 2603 C C . ALA A 1 327 ? 23.422 45.951 1.971 1.00 34.22 327 ALA A C 1
ATOM 2605 O O . ALA A 1 327 ? 22.576 46.029 1.087 1.00 34.22 327 ALA A O 1
ATOM 2606 N N . GLU A 1 328 ? 23.880 47.029 2.608 1.00 42.91 328 GLU A N 1
ATOM 2607 C CA . GLU A 1 328 ? 24.261 48.270 1.899 1.00 42.91 328 GLU A CA 1
ATOM 2608 C C . GLU A 1 328 ? 25.750 48.115 1.510 1.00 42.91 328 GLU A C 1
ATOM 2610 O O . GLU A 1 328 ? 26.405 47.277 2.146 1.00 42.91 328 GLU A O 1
ATOM 2615 N N . PRO A 1 329 ? 26.347 48.882 0.569 1.00 45.12 329 PRO A N 1
ATOM 2616 C CA . PRO A 1 329 ? 25.942 50.160 -0.050 1.00 45.12 329 PRO A CA 1
ATOM 2617 C C . PRO A 1 329 ? 25.789 50.001 -1.593 1.00 45.12 329 PRO A C 1
ATOM 2619 O O . PRO A 1 329 ? 25.934 48.903 -2.106 1.00 45.12 329 PRO A O 1
ATOM 2622 N N . GLU A 1 330 ? 25.410 50.957 -2.443 1.00 41.81 330 GLU A N 1
ATOM 2623 C CA . GLU A 1 330 ? 26.017 52.264 -2.685 1.00 41.81 330 GLU A CA 1
ATOM 2624 C C . GLU A 1 330 ? 25.171 52.978 -3.763 1.00 41.81 330 GLU A C 1
ATOM 2626 O O . GLU A 1 330 ? 24.787 52.387 -4.773 1.00 41.81 330 GLU A O 1
ATOM 2631 N N . LYS A 1 331 ? 24.834 54.249 -3.527 1.00 44.53 331 LYS A N 1
ATOM 2632 C CA . LYS A 1 331 ? 24.136 55.124 -4.476 1.00 44.53 331 LYS A CA 1
ATOM 2633 C C . LYS A 1 331 ? 25.158 55.794 -5.391 1.00 44.53 331 LYS A C 1
ATOM 2635 O O . LYS A 1 331 ? 25.925 56.620 -4.906 1.00 44.53 331 LYS A O 1
ATOM 2640 N N . ALA A 1 332 ? 25.086 55.552 -6.696 1.00 38.12 332 ALA A N 1
ATOM 2641 C CA . ALA A 1 332 ? 25.573 56.490 -7.703 1.00 38.12 332 ALA A CA 1
ATOM 2642 C C . ALA A 1 332 ? 24.920 56.231 -9.072 1.00 38.12 332 ALA A C 1
ATOM 2644 O O . ALA A 1 332 ? 24.896 55.103 -9.548 1.00 38.12 332 ALA A O 1
ATOM 2645 N N . ALA A 1 333 ? 24.481 57.329 -9.692 1.00 38.28 333 ALA A N 1
ATOM 2646 C CA . ALA A 1 333 ? 24.214 57.516 -11.120 1.00 38.28 333 ALA A CA 1
ATOM 2647 C C . ALA A 1 333 ? 22.928 56.909 -11.717 1.00 38.28 333 ALA A C 1
ATOM 2649 O O . ALA A 1 333 ? 22.943 55.917 -12.437 1.00 38.28 333 ALA A O 1
ATOM 2650 N N . GLU A 1 334 ? 21.829 57.642 -11.529 1.00 41.88 334 GLU A N 1
ATOM 2651 C CA . GLU A 1 334 ? 20.753 57.765 -12.512 1.00 41.88 334 GLU A CA 1
ATOM 2652 C C . GLU A 1 334 ? 20.789 59.216 -13.030 1.00 41.88 334 GLU A C 1
ATOM 2654 O O . GLU A 1 334 ? 20.431 60.142 -12.304 1.00 41.88 334 GLU A O 1
ATOM 2659 N N . ALA A 1 335 ? 21.321 59.428 -14.236 1.00 40.16 335 ALA A N 1
ATOM 2660 C CA . ALA A 1 335 ? 21.121 60.625 -15.058 1.00 40.16 335 ALA A CA 1
ATOM 2661 C C . ALA A 1 335 ? 21.656 60.362 -16.477 1.00 40.16 335 ALA A C 1
ATOM 2663 O O . ALA A 1 335 ? 22.765 59.859 -16.623 1.00 40.16 335 ALA A O 1
ATOM 2664 N N . GLU A 1 336 ? 20.876 60.780 -17.481 1.00 39.44 336 GLU A N 1
ATOM 2665 C CA . GLU A 1 336 ? 21.137 60.732 -18.934 1.00 39.44 336 GLU A CA 1
ATOM 2666 C C . GLU A 1 336 ? 20.929 59.339 -19.569 1.00 39.44 336 GLU A C 1
ATOM 2668 O O . GLU A 1 336 ? 21.589 58.374 -19.227 1.00 39.44 336 GLU A O 1
ATOM 2673 N N . LYS A 1 337 ? 20.023 59.111 -20.525 1.00 39.44 337 LYS A N 1
ATOM 2674 C CA . LYS A 1 337 ? 19.589 59.973 -21.626 1.00 39.44 337 LYS A CA 1
ATOM 2675 C C . LYS A 1 337 ? 18.261 59.443 -22.186 1.00 39.44 337 LYS A C 1
ATOM 2677 O O . LYS A 1 337 ? 18.180 58.297 -22.622 1.00 39.44 337 LYS A O 1
ATOM 2682 N N . ALA A 1 338 ? 17.256 60.305 -22.233 1.00 39.41 338 ALA A N 1
ATOM 2683 C CA . ALA A 1 338 ? 16.180 60.226 -23.209 1.00 39.41 338 ALA A CA 1
ATOM 2684 C C . ALA A 1 338 ? 16.232 61.504 -24.055 1.00 39.41 338 ALA A C 1
ATOM 2686 O O . ALA A 1 338 ? 16.523 62.572 -23.521 1.00 39.41 338 ALA A O 1
ATOM 2687 N N . VAL A 1 339 ? 15.854 61.353 -25.328 1.00 37.84 339 VAL A N 1
ATOM 2688 C CA . VAL A 1 339 ? 15.515 62.392 -26.319 1.00 37.84 339 VAL A CA 1
ATOM 2689 C C . VAL A 1 339 ? 16.677 62.966 -27.140 1.00 37.84 339 VAL A C 1
ATOM 2691 O O . VAL A 1 339 ? 17.421 63.807 -26.656 1.00 37.84 339 VAL A O 1
ATOM 2694 N N . GLU A 1 340 ? 16.757 62.526 -28.403 1.00 39.97 340 GLU A N 1
ATOM 2695 C CA . GLU A 1 340 ? 16.781 63.361 -29.632 1.00 39.97 340 GLU A CA 1
ATOM 2696 C C . GLU A 1 340 ? 16.635 62.391 -30.835 1.00 39.97 340 GLU A C 1
ATOM 2698 O O . GLU A 1 340 ? 17.521 61.580 -31.086 1.00 39.97 340 GLU A O 1
ATOM 2703 N N . SER A 1 341 ? 15.415 62.061 -31.278 1.00 38.00 341 SER A N 1
ATOM 2704 C CA . SER A 1 341 ? 14.618 62.681 -32.361 1.00 38.00 341 SER A CA 1
ATOM 2705 C C . SER A 1 341 ? 15.240 62.645 -33.769 1.00 38.00 341 SER A C 1
ATOM 2707 O O . SER A 1 341 ? 16.296 63.213 -34.000 1.00 38.00 341 SER A O 1
ATOM 2709 N N . GLU A 1 342 ? 14.468 62.031 -34.677 1.00 38.25 342 GLU A N 1
ATOM 2710 C CA . GLU A 1 342 ? 14.281 62.328 -36.112 1.00 38.25 342 GLU A CA 1
ATOM 2711 C C . GLU A 1 342 ? 15.483 62.371 -37.074 1.00 38.25 342 GLU A C 1
ATOM 2713 O O . GLU A 1 342 ? 16.299 63.283 -37.029 1.00 38.25 342 GLU A O 1
ATOM 2718 N N . ALA A 1 343 ? 15.469 61.476 -38.076 1.00 37.38 343 ALA A N 1
ATOM 2719 C CA . ALA A 1 343 ? 15.409 61.860 -39.499 1.00 37.38 343 ALA A CA 1
ATOM 2720 C C . ALA A 1 343 ? 15.321 60.640 -40.449 1.00 37.38 343 ALA A C 1
ATOM 2722 O O . ALA A 1 343 ? 16.110 59.707 -40.326 1.00 37.38 343 ALA A O 1
ATOM 2723 N N . ALA A 1 344 ? 14.416 60.764 -41.434 1.00 44.34 344 ALA A N 1
ATOM 2724 C CA . ALA A 1 344 ? 14.322 60.079 -42.739 1.00 44.34 344 ALA A CA 1
ATOM 2725 C C . ALA A 1 344 ? 14.030 58.562 -42.711 1.00 44.34 344 ALA A C 1
ATOM 2727 O O . ALA A 1 344 ? 14.863 57.756 -42.317 1.00 44.34 344 ALA A O 1
ATOM 2728 N N . GLU A 1 345 ? 12.829 58.065 -43.018 1.00 40.88 345 GLU A N 1
ATOM 2729 C CA . GLU A 1 345 ? 11.976 58.256 -44.209 1.00 40.88 345 GLU A CA 1
ATOM 2730 C C . GLU A 1 345 ? 12.631 57.813 -45.534 1.00 40.88 345 GLU A C 1
ATOM 2732 O O . GLU A 1 345 ? 13.696 58.283 -45.918 1.00 40.88 345 GLU A O 1
ATOM 2737 N N . GLU A 1 346 ? 11.892 56.933 -46.221 1.00 38.72 346 GLU A N 1
ATOM 2738 C CA . GLU A 1 346 ? 11.914 56.648 -47.659 1.00 38.72 346 GLU A CA 1
ATOM 2739 C C . GLU A 1 346 ? 13.025 55.738 -48.227 1.00 38.72 346 GLU A C 1
ATOM 2741 O O . GLU A 1 346 ? 14.152 56.142 -48.490 1.00 38.72 346 GLU A O 1
ATOM 2746 N N . THR A 1 347 ? 12.666 54.492 -48.565 1.00 40.16 347 THR A N 1
ATOM 2747 C CA . THR A 1 347 ? 12.634 54.066 -49.979 1.00 40.16 347 THR A CA 1
ATOM 2748 C C . THR A 1 347 ? 11.930 52.717 -50.170 1.00 40.16 347 THR A C 1
ATOM 2750 O O . THR A 1 347 ? 12.168 51.720 -49.498 1.00 40.16 347 THR A O 1
ATOM 2753 N N . THR A 1 348 ? 11.003 52.774 -51.116 1.00 43.62 348 THR A N 1
ATOM 2754 C CA . THR A 1 348 ? 10.092 51.784 -51.698 1.00 43.62 348 THR A CA 1
ATOM 2755 C C . THR A 1 348 ? 10.754 50.752 -52.628 1.00 43.62 348 THR A C 1
ATOM 2757 O O . THR A 1 348 ? 11.846 51.018 -53.126 1.00 43.62 348 THR A O 1
ATOM 2760 N N . LYS A 1 349 ? 9.937 49.752 -53.021 1.00 39.69 349 LYS A N 1
ATOM 2761 C CA . LYS A 1 349 ? 9.907 48.928 -54.265 1.00 39.69 349 LYS A CA 1
ATOM 2762 C C . LYS A 1 349 ? 10.370 47.479 -54.096 1.00 39.69 349 LYS A C 1
ATOM 2764 O O . LYS A 1 349 ? 11.475 47.226 -53.640 1.00 39.69 349 LYS A O 1
ATOM 2769 N N . ASP A 1 350 ? 9.443 46.524 -54.198 1.00 46.12 350 ASP A N 1
ATOM 2770 C CA . ASP A 1 350 ? 8.880 45.928 -55.436 1.00 46.12 350 ASP A CA 1
ATOM 2771 C C . ASP A 1 350 ? 9.898 45.048 -56.169 1.00 46.12 350 ASP A C 1
ATOM 2773 O O . ASP A 1 350 ? 10.918 45.551 -56.624 1.00 46.12 350 ASP A O 1
ATOM 2777 N N . GLU A 1 351 ? 9.569 43.755 -56.263 1.00 44.56 351 GLU A N 1
ATOM 2778 C CA . GLU A 1 351 ? 9.564 42.870 -57.451 1.00 44.56 351 GLU A CA 1
ATOM 2779 C C . GLU A 1 351 ? 9.520 41.413 -56.924 1.00 44.56 351 GLU A C 1
ATOM 2781 O O . GLU A 1 351 ? 10.416 40.988 -56.198 1.00 44.56 351 GLU A O 1
ATOM 2786 N N . LEU A 1 352 ? 8.354 40.752 -56.901 1.00 44.78 352 LEU A N 1
ATOM 2787 C CA . LEU A 1 352 ? 7.660 40.017 -57.980 1.00 44.78 352 LEU A CA 1
ATOM 2788 C C . LEU A 1 352 ? 8.304 38.659 -58.300 1.00 44.78 352 LEU A C 1
ATOM 2790 O O . LEU A 1 352 ? 9.461 38.631 -58.769 1.00 44.78 352 LEU A O 1
#

pLDDT: mean 76.67, std 23.97, range [31.91, 98.69]

Secondary structure (DSSP, 8-state):
-----------------------------------------------------------S---S---PSPPTTSS-------EE-TT-----GGGSGGGGGEEEEEEEEEEEEEEEEEGGGGGSPTTT--TTTHHHHHHHHTTS----STTSEE--GGG-EEEEEEGGGS-HHHHHHHHHHHHHH-TTTTSEEEEEPPPTT----SPPPPPSSSSPPHHHHTTGGGEEEEE-GGGGGGTHHHHHHTTSTTHHHHS-STTB-SS--TT-EEEEEEEEPPP-GGGT--EEEEEEEEEEEEEPTT--------------------------------------------------

Organism: NCBI:txid1536484